Protein AF-0000000086746081 (afdb_homodimer)

InterPro domains:
  IPR010985 Ribbon-helix-helix [SSF47598] (8-84)
  IPR014795 Antitoxin TacA 1-like [PF08681] (11-87)
  IPR014795 Antitoxin TacA 1-like [PTHR35401] (1-88)

Secondary structure (DSSP, 8-state):
--------EEEEEEEEEHHHHHHHHHHHHHTT--HHHHHHHHHHHHHHHHHHHHHHHHHHHHHHHHHHHHHHS--HHHHHHHHHHHHHHHHH-/--------EEEEEEEEEHHHHHHHHHHHHHTT--HHHHHHHHHHHHHHHHHHHHHHHHHHHHHHHHHHHHHHS--HHHHHHHHHHHHHHHHH-

Radius of gyration: 31.32 Å; Cα contacts (8 Å, |Δi|>4): 145; chains: 2; bounding box: 76×75×52 Å

Solvent-accessible surface area (backbone a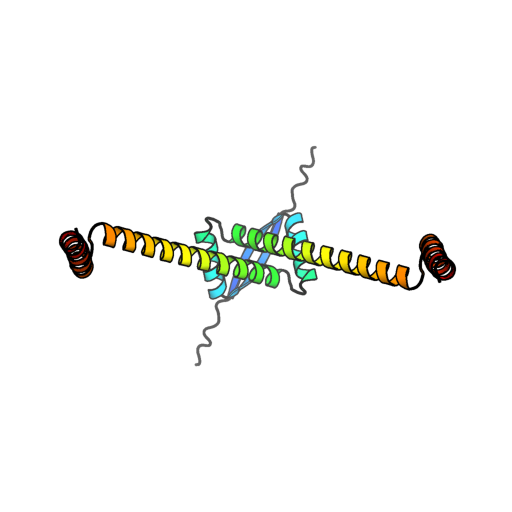toms only — not comparable to full-atom values): 9958 Å² total; per-residue (Å²): 125,83,73,64,76,67,73,53,73,39,76,48,66,28,82,39,43,50,67,56,51,49,50,39,42,52,28,13,54,76,69,72,40,49,57,39,56,36,36,51,50,25,23,48,54,49,20,52,52,49,46,52,51,50,50,50,50,52,51,49,48,51,48,51,51,50,51,51,49,36,70,76,51,57,51,67,69,53,50,52,53,50,52,50,52,54,47,48,51,58,67,69,96,127,83,73,66,76,66,71,52,71,38,74,47,65,27,81,38,42,50,67,58,50,50,50,38,41,53,27,13,55,75,68,73,38,49,56,39,56,38,36,52,50,25,23,48,55,48,20,52,51,48,49,51,50,50,51,49,49,51,52,50,50,51,49,50,51,49,51,50,49,36,71,75,53,57,50,66,69,52,48,52,48,50,50,48,52,54,47,47,50,57,68,71,96

pLDDT: mean 85.4, std 15.3, range [44.16, 98.69]

Foldseek 3Di:
DPPPVPPPDDDDDDDDDPVVLVVLCVVCVVVVHHSVVSVVVVVVVVVVVVVVVVVVVVVVVVVVVVVVVCVVPPDPVVVVVVVVVVVVVVVVD/DPPPVPPPDDDDDDDDDPVVLVVLCVVCVVVVHHSVVSVVVVVVVVVVVVVVVVVVVVVVVVVVVVVVVCVVPPDPVVVVVVVVVVVVVVVVD

Organism: NCBI:txid471575

Sequence (186 aa):
MTTNAERKETRLVARTSAEIQEIIQRAADYSGATLSQFLIESAMDKARNVIERTETLHLSMAGADALFAALENPPKASKKLLKAALGYKDAVNMTTNAERKETRLVARTSAEIQEIIQRAADYSGATLSQFLIESAMDKARNVIERTETLHLSMAGADALFAALENPPKASKKLLKAALGYKDAVN

Structure (mmCIF, N/CA/C/O backbone):
data_AF-0000000086746081-model_v1
#
loop_
_entity.id
_entity.type
_entity.pdbx_description
1 polymer 'DUF1778 domain-containing protein'
#
loop_
_atom_site.group_PDB
_atom_site.id
_atom_site.type_symbol
_atom_site.label_atom_id
_atom_site.label_alt_id
_atom_site.label_comp_id
_atom_site.label_asym_id
_atom_site.label_entity_id
_atom_site.label_seq_id
_atom_site.pdbx_PDB_ins_code
_atom_site.Cartn_x
_atom_site.Cartn_y
_atom_site.Cartn_z
_atom_site.occupancy
_atom_site.B_iso_or_equiv
_atom_site.auth_seq_id
_atom_site.auth_comp_id
_atom_site.auth_asym_id
_atom_site.auth_atom_id
_atom_site.pdbx_PDB_model_num
ATOM 1 N N . MET A 1 1 ? 28.109 -27.844 14.047 1 44.28 1 MET A N 1
ATOM 2 C CA . MET A 1 1 ? 28.281 -26.469 13.562 1 44.28 1 MET A CA 1
ATOM 3 C C . MET A 1 1 ? 26.953 -25.906 13.07 1 44.28 1 MET A C 1
ATOM 5 O O . MET A 1 1 ? 26.422 -26.359 12.047 1 44.28 1 MET A O 1
ATOM 9 N N . THR A 1 2 ? 26.062 -25.672 13.922 1 49 2 THR A N 1
ATOM 10 C CA . THR A 1 2 ? 24.75 -25.156 13.555 1 49 2 THR A CA 1
ATOM 11 C C . THR A 1 2 ? 24.859 -24.094 12.461 1 49 2 THR A C 1
ATOM 13 O O . THR A 1 2 ? 25.531 -23.078 12.641 1 49 2 THR A O 1
ATOM 16 N N . THR A 1 3 ? 25.125 -24.5 11.227 1 48.06 3 THR A N 1
ATOM 17 C CA . THR A 1 3 ? 25.125 -23.594 10.094 1 48.06 3 THR A CA 1
ATOM 18 C C . THR A 1 3 ? 24.016 -22.562 10.234 1 48.06 3 THR A C 1
ATOM 20 O O . THR A 1 3 ? 22.828 -22.906 10.25 1 48.06 3 THR A O 1
ATOM 23 N N . ASN A 1 4 ? 24.109 -21.719 11.094 1 50.41 4 ASN A N 1
ATOM 24 C CA . ASN A 1 4 ? 23.234 -20.547 11.102 1 50.41 4 ASN A CA 1
ATOM 25 C C . ASN A 1 4 ? 22.969 -20.047 9.695 1 50.41 4 ASN A C 1
ATOM 27 O O . ASN A 1 4 ? 23.875 -19.594 9 1 50.41 4 ASN A O 1
ATOM 31 N N . ALA A 1 5 ? 22.234 -20.797 8.922 1 53.53 5 ALA A N 1
ATOM 32 C CA . ALA A 1 5 ? 21.844 -20.359 7.582 1 53.53 5 ALA A CA 1
ATOM 33 C C . ALA A 1 5 ? 21.797 -18.844 7.496 1 53.53 5 ALA A C 1
ATOM 35 O O . ALA A 1 5 ? 20.938 -18.203 8.109 1 53.53 5 ALA A O 1
ATOM 36 N N . GLU A 1 6 ? 22.984 -18.281 7.625 1 57.78 6 GLU A N 1
ATOM 37 C CA . GLU A 1 6 ? 23.188 -16.828 7.555 1 57.78 6 GLU A CA 1
ATOM 38 C C . GLU A 1 6 ? 22.281 -16.203 6.5 1 57.78 6 GLU A C 1
ATOM 40 O O . GLU A 1 6 ? 22.297 -16.609 5.336 1 57.78 6 GLU A O 1
ATOM 45 N N . ARG A 1 7 ? 21.078 -15.773 6.918 1 64.19 7 ARG A N 1
ATOM 46 C CA . ARG A 1 7 ? 20.172 -15.031 6.039 1 64.19 7 ARG A CA 1
ATOM 47 C C . ARG A 1 7 ? 20.953 -14.094 5.117 1 64.19 7 ARG A C 1
ATOM 49 O O . ARG A 1 7 ? 21.703 -13.242 5.586 1 64.19 7 ARG A O 1
ATOM 56 N N . LYS A 1 8 ? 21.172 -14.594 3.873 1 78.19 8 LYS A N 1
ATOM 57 C CA . LYS A 1 8 ? 21.875 -13.773 2.895 1 78.19 8 LYS A CA 1
ATOM 58 C C . LYS A 1 8 ? 21.25 -12.391 2.781 1 78.19 8 LYS A C 1
ATOM 60 O O . LYS A 1 8 ? 20.047 -12.258 2.604 1 78.19 8 LYS A O 1
ATOM 65 N N . GLU A 1 9 ? 22 -11.453 3.363 1 86.25 9 GLU A N 1
ATOM 66 C CA . GLU A 1 9 ? 21.562 -10.062 3.291 1 86.25 9 GLU A CA 1
ATOM 67 C C . GLU A 1 9 ? 21.812 -9.477 1.907 1 86.25 9 GLU A C 1
ATOM 69 O O . GLU A 1 9 ? 22.844 -9.766 1.284 1 86.25 9 GLU A O 1
ATOM 74 N N . THR A 1 10 ? 20.797 -8.836 1.381 1 89.38 10 THR A N 1
ATOM 75 C CA . THR A 1 10 ? 20.922 -8.148 0.101 1 89.38 10 THR A CA 1
ATOM 76 C C . THR A 1 10 ? 20.453 -6.699 0.225 1 89.38 10 THR A C 1
ATOM 78 O O . THR A 1 10 ? 19.828 -6.328 1.212 1 89.38 10 THR A O 1
ATOM 81 N N . ARG A 1 11 ? 20.953 -5.949 -0.785 1 91.44 11 ARG A N 1
ATOM 82 C CA . ARG A 1 11 ? 20.578 -4.539 -0.8 1 91.44 11 ARG A CA 1
ATOM 83 C C . ARG A 1 11 ? 19.641 -4.238 -1.967 1 91.44 11 ARG A C 1
ATOM 85 O O . ARG A 1 11 ? 19.906 -4.648 -3.1 1 91.44 11 ARG A O 1
ATOM 92 N N . LEU A 1 12 ? 18.547 -3.557 -1.646 1 93.44 12 LEU A N 1
ATOM 93 C CA . LEU A 1 12 ? 17.641 -3.043 -2.674 1 93.44 12 LEU A CA 1
ATOM 94 C C . LEU A 1 12 ? 17.969 -1.586 -2.994 1 93.44 12 LEU A C 1
ATOM 96 O O . LEU A 1 12 ? 17.984 -0.739 -2.1 1 93.44 12 LEU A O 1
ATOM 100 N N . VAL A 1 13 ? 18.234 -1.359 -4.293 1 91.75 13 VAL A N 1
ATOM 101 C CA . VAL A 1 13 ? 18.625 -0.013 -4.707 1 91.75 13 VAL A CA 1
ATOM 102 C C . VAL A 1 13 ? 17.641 0.497 -5.762 1 91.75 13 VAL A C 1
ATOM 104 O O . VAL A 1 13 ? 17.312 -0.22 -6.711 1 91.75 13 VAL A O 1
ATOM 107 N N . ALA A 1 14 ? 17.188 1.697 -5.52 1 94.44 14 ALA A N 1
ATOM 108 C CA . ALA A 1 14 ? 16.328 2.35 -6.508 1 94.44 14 ALA A CA 1
ATOM 109 C C . ALA A 1 14 ? 16.75 3.797 -6.73 1 94.44 14 ALA A C 1
ATOM 111 O O . ALA A 1 14 ? 17 4.531 -5.773 1 94.44 14 ALA A O 1
ATOM 112 N N . ARG A 1 15 ? 16.859 4.141 -7.996 1 91.56 15 ARG A N 1
ATOM 113 C CA . ARG A 1 15 ? 17.156 5.523 -8.352 1 91.56 15 ARG A CA 1
ATOM 114 C C . ARG A 1 15 ? 15.875 6.355 -8.438 1 91.56 15 ARG A C 1
ATOM 116 O O . ARG A 1 15 ? 14.875 5.906 -9 1 91.56 15 ARG A O 1
ATOM 123 N N . THR A 1 16 ? 15.992 7.531 -7.754 1 94.19 16 THR A N 1
ATOM 124 C CA . THR A 1 16 ? 14.82 8.398 -7.773 1 94.19 16 THR A CA 1
ATOM 125 C C . THR A 1 16 ? 15.234 9.867 -7.66 1 94.19 16 THR A C 1
ATOM 127 O O . THR A 1 16 ? 16.422 10.172 -7.488 1 94.19 16 THR A O 1
ATOM 130 N N . SER A 1 17 ? 14.281 10.695 -7.934 1 93.56 17 SER A N 1
ATOM 131 C CA . SER A 1 17 ? 14.539 12.117 -7.762 1 93.56 17 SER A CA 1
ATOM 132 C C . SER A 1 17 ? 14.609 12.492 -6.289 1 93.56 17 SER A C 1
ATOM 134 O O . SER A 1 17 ? 14.055 11.789 -5.438 1 93.56 17 SER A O 1
ATOM 136 N N . ALA A 1 18 ? 15.266 13.594 -6 1 93.75 18 ALA A N 1
ATOM 137 C CA . ALA A 1 18 ? 15.359 14.109 -4.637 1 93.75 18 ALA A CA 1
ATOM 138 C C . ALA A 1 18 ? 13.977 14.438 -4.082 1 93.75 18 ALA A C 1
ATOM 140 O O . ALA A 1 18 ? 13.727 14.281 -2.885 1 93.75 18 ALA A O 1
ATOM 141 N N . GLU A 1 19 ? 13.133 14.875 -4.961 1 94.5 19 GLU A N 1
ATOM 142 C CA . GLU A 1 19 ? 11.773 15.227 -4.562 1 94.5 19 GLU A CA 1
ATOM 143 C C . GLU A 1 19 ? 11.008 14 -4.07 1 94.5 19 GLU A C 1
ATOM 145 O O . GLU A 1 19 ? 10.383 14.039 -3.006 1 94.5 19 GLU A O 1
ATOM 150 N N . ILE A 1 20 ? 11.094 12.992 -4.758 1 95.81 20 ILE A N 1
ATOM 151 C CA . ILE A 1 20 ? 10.406 11.758 -4.395 1 95.81 20 ILE A CA 1
ATOM 152 C C . ILE A 1 20 ? 11 11.195 -3.107 1 95.81 20 ILE A C 1
ATOM 154 O O . ILE A 1 20 ? 10.266 10.766 -2.213 1 95.81 20 ILE A O 1
ATOM 158 N N . GLN A 1 21 ? 12.266 11.219 -3.031 1 96.12 21 GLN A N 1
ATOM 159 C CA . GLN A 1 21 ? 12.914 10.766 -1.809 1 96.12 21 GLN A CA 1
ATOM 160 C C . GLN A 1 21 ? 12.406 11.531 -0.593 1 96.12 21 GLN A C 1
ATOM 162 O O . GLN A 1 21 ? 12.188 10.953 0.469 1 96.12 21 GLN A O 1
ATOM 167 N N . GLU A 1 22 ? 12.266 12.828 -0.733 1 96.25 22 GLU A N 1
ATOM 168 C CA . GLU A 1 22 ? 11.797 13.68 0.362 1 96.25 22 GLU A CA 1
ATOM 169 C C . GLU A 1 22 ? 10.383 13.305 0.781 1 96.25 22 GLU A C 1
ATOM 171 O O . GLU A 1 22 ? 10.07 13.258 1.974 1 96.25 22 GLU A O 1
ATOM 176 N N . ILE A 1 23 ? 9.586 13.039 -0.171 1 97.5 23 ILE A N 1
ATOM 177 C CA . ILE A 1 23 ? 8.211 12.648 0.111 1 97.5 23 ILE A CA 1
ATOM 178 C C . ILE A 1 23 ? 8.188 11.336 0.893 1 97.5 23 ILE A C 1
ATOM 180 O O . ILE A 1 23 ? 7.512 11.227 1.915 1 97.5 23 ILE A O 1
ATOM 184 N N . ILE A 1 24 ? 8.938 10.406 0.459 1 98 24 ILE A N 1
ATOM 185 C CA . ILE A 1 24 ? 8.984 9.094 1.093 1 98 24 ILE A CA 1
ATOM 186 C C . ILE A 1 24 ? 9.594 9.219 2.486 1 98 24 ILE A C 1
ATOM 188 O O . ILE A 1 24 ? 9.133 8.578 3.434 1 98 24 ILE A O 1
ATOM 192 N N . GLN A 1 25 ? 10.609 10.062 2.65 1 97.75 25 GLN A N 1
ATOM 193 C CA . GLN A 1 25 ? 11.234 10.297 3.949 1 97.75 25 GLN A CA 1
ATOM 194 C C . GLN A 1 25 ? 10.242 10.891 4.941 1 97.75 25 GLN A C 1
ATOM 196 O O . GLN A 1 25 ? 10.188 10.484 6.102 1 97.75 25 GLN A O 1
ATOM 201 N N . ARG A 1 26 ? 9.516 11.859 4.449 1 97.38 26 ARG A N 1
ATOM 202 C CA . ARG A 1 26 ? 8.508 12.484 5.301 1 97.38 26 ARG A CA 1
ATOM 203 C C . ARG A 1 26 ? 7.484 11.461 5.777 1 97.38 26 ARG A C 1
ATOM 205 O O . ARG A 1 26 ? 7.121 11.438 6.957 1 97.38 26 ARG A O 1
ATOM 212 N N . ALA A 1 27 ? 7.027 10.617 4.895 1 98.56 27 ALA A N 1
ATOM 213 C CA . ALA A 1 27 ? 6.066 9.57 5.246 1 98.56 27 ALA A CA 1
ATOM 214 C C . ALA A 1 27 ? 6.68 8.562 6.219 1 98.56 27 ALA A C 1
ATOM 216 O O . ALA A 1 27 ? 6.016 8.117 7.152 1 98.56 27 ALA A O 1
ATOM 217 N N . ALA A 1 28 ? 7.953 8.234 6.008 1 98.25 28 ALA A N 1
ATOM 218 C CA . ALA A 1 28 ? 8.656 7.355 6.938 1 98.25 28 ALA A CA 1
ATOM 219 C C . ALA A 1 28 ? 8.688 7.957 8.344 1 98.25 28 ALA A C 1
ATOM 221 O O . ALA A 1 28 ? 8.383 7.273 9.32 1 98.25 28 ALA A O 1
ATOM 222 N N . ASP A 1 29 ? 8.977 9.258 8.422 1 97.62 29 ASP A N 1
ATOM 223 C CA . ASP A 1 29 ? 9.039 9.969 9.688 1 97.62 29 ASP A CA 1
ATOM 224 C C . ASP A 1 29 ? 7.68 9.969 10.383 1 97.62 29 ASP A C 1
ATOM 226 O O . ASP A 1 29 ? 7.594 9.703 11.586 1 97.62 29 ASP A O 1
ATOM 230 N N . TYR A 1 30 ? 6.645 10.164 9.594 1 96.44 30 TYR A N 1
ATOM 231 C CA . TYR A 1 30 ? 5.297 10.156 10.148 1 96.44 30 TYR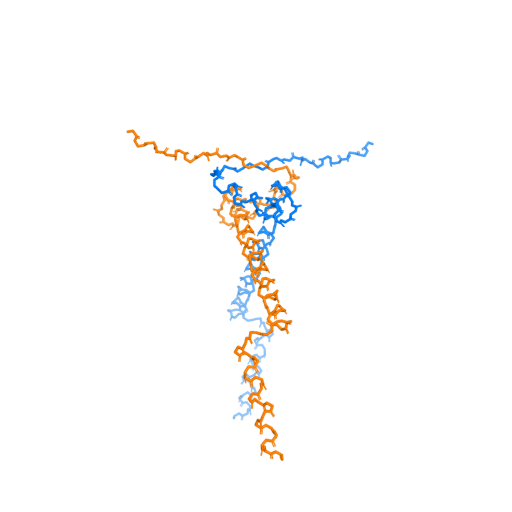 A CA 1
ATOM 232 C C . TYR A 1 30 ? 4.949 8.781 10.703 1 96.44 30 TYR A C 1
ATOM 234 O O . TYR A 1 30 ? 4.191 8.672 11.672 1 96.44 30 TYR A O 1
ATOM 242 N N . SER A 1 31 ? 5.562 7.75 10.188 1 96.88 31 SER A N 1
ATOM 243 C CA . SER A 1 31 ? 5.258 6.375 10.562 1 96.88 31 SER A CA 1
ATOM 244 C C . SER A 1 31 ? 6.207 5.879 11.648 1 96.88 31 SER A C 1
ATOM 246 O O . SER A 1 31 ? 6.102 4.734 12.102 1 96.88 31 SER A O 1
ATOM 248 N N . GLY A 1 32 ? 7.219 6.668 11.953 1 97.12 32 GLY A N 1
ATOM 249 C CA . GLY A 1 32 ? 8.211 6.262 12.938 1 97.12 32 GLY A CA 1
ATOM 250 C C . GLY A 1 32 ? 9.172 5.211 12.422 1 97.12 32 GLY A C 1
ATOM 251 O O . GLY A 1 32 ? 9.633 4.355 13.18 1 97.12 32 GLY A O 1
ATOM 252 N N . ALA A 1 33 ? 9.422 5.254 11.266 1 97.44 33 ALA A N 1
ATOM 253 C CA . ALA A 1 33 ? 10.305 4.266 10.648 1 97.44 33 ALA A CA 1
ATOM 254 C C . ALA A 1 33 ? 11.477 4.941 9.945 1 97.44 33 ALA A C 1
ATOM 256 O O . ALA A 1 33 ? 11.414 6.125 9.609 1 97.44 33 ALA A O 1
ATOM 257 N N . THR A 1 34 ? 12.477 4.176 9.719 1 96.5 34 THR A N 1
ATOM 258 C CA . THR A 1 34 ? 13.547 4.637 8.852 1 96.5 34 THR A CA 1
ATOM 259 C C . THR A 1 34 ? 13.125 4.551 7.383 1 96.5 34 THR A C 1
ATOM 261 O O . THR A 1 34 ? 12.172 3.846 7.047 1 96.5 34 THR A O 1
ATOM 264 N N . LEU A 1 35 ? 13.797 5.215 6.625 1 95.5 35 LEU A N 1
ATOM 265 C CA . LEU A 1 35 ? 13.555 5.156 5.188 1 95.5 35 LEU A CA 1
ATOM 266 C C . LEU A 1 35 ? 13.648 3.719 4.68 1 95.5 35 LEU A C 1
ATOM 268 O O . LEU A 1 35 ? 12.789 3.268 3.924 1 95.5 35 LEU A O 1
ATOM 272 N N . SER A 1 36 ? 14.609 3.002 5.055 1 95.12 36 SER A N 1
ATOM 273 C CA . SER A 1 36 ? 14.836 1.619 4.645 1 95.12 36 SER A CA 1
ATOM 274 C C . SER A 1 36 ? 13.68 0.723 5.074 1 95.12 36 SER A C 1
ATOM 276 O O . SER A 1 36 ? 13.18 -0.077 4.277 1 95.12 36 SER A O 1
ATOM 278 N N . GLN A 1 37 ? 13.289 0.867 6.285 1 96.12 37 GLN A N 1
ATOM 279 C CA . GLN A 1 37 ? 12.172 0.084 6.812 1 96.12 37 GLN A CA 1
ATOM 280 C C . GLN A 1 37 ? 10.883 0.4 6.066 1 96.12 37 GLN A C 1
ATOM 282 O O . GLN A 1 37 ? 10.102 -0.503 5.75 1 96.12 37 GLN A O 1
ATOM 287 N N . PHE A 1 38 ? 10.625 1.702 5.781 1 98 38 PHE A N 1
ATOM 288 C CA . PHE A 1 38 ? 9.43 2.152 5.078 1 98 38 PHE A CA 1
ATOM 289 C C . PHE A 1 38 ? 9.383 1.582 3.668 1 98 38 PHE A C 1
ATOM 291 O O . PHE A 1 38 ? 8.336 1.117 3.215 1 98 38 PHE A O 1
ATOM 298 N N . LEU A 1 39 ? 10.5 1.567 3.018 1 97.69 39 LEU A N 1
ATOM 299 C CA . LEU A 1 39 ? 10.602 1.024 1.667 1 97.69 39 LEU A CA 1
ATOM 300 C C . LEU A 1 39 ? 10.273 -0.465 1.653 1 97.69 39 LEU A C 1
ATOM 302 O O . LEU A 1 39 ? 9.461 -0.917 0.844 1 97.69 39 LEU A O 1
ATOM 306 N N . ILE A 1 40 ? 10.859 -1.179 2.541 1 97.31 40 ILE A N 1
ATOM 307 C CA . ILE A 1 40 ? 10.68 -2.625 2.586 1 97.31 40 ILE A CA 1
ATOM 308 C C . ILE A 1 40 ? 9.234 -2.955 2.945 1 97.31 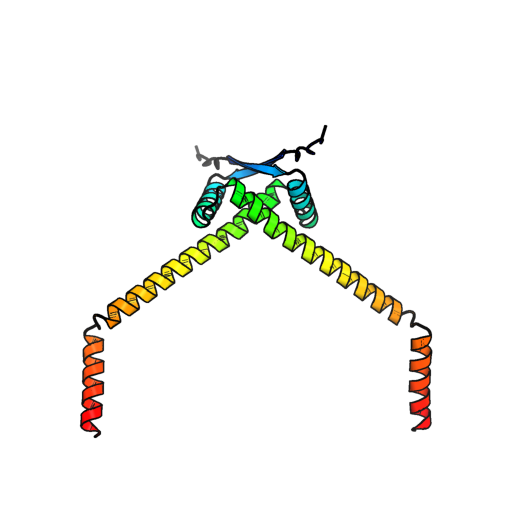40 ILE A C 1
ATOM 310 O O . ILE A 1 40 ? 8.602 -3.797 2.299 1 97.31 40 ILE A O 1
ATOM 314 N N . GLU A 1 41 ? 8.758 -2.271 3.906 1 97.69 41 GLU A N 1
ATOM 315 C CA . GLU A 1 41 ? 7.395 -2.525 4.355 1 97.69 41 GLU A CA 1
ATOM 316 C C . GLU A 1 41 ? 6.383 -2.184 3.264 1 97.69 41 GLU A C 1
ATOM 318 O O . GLU A 1 41 ? 5.434 -2.934 3.033 1 97.69 41 GLU A O 1
ATOM 323 N N . SER A 1 42 ? 6.559 -0.99 2.619 1 98.5 42 SER A N 1
ATOM 324 C CA . SER A 1 42 ? 5.672 -0.59 1.53 1 98.5 42 SER A CA 1
ATOM 325 C C . SER A 1 42 ? 5.691 -1.614 0.4 1 98.5 42 SER A C 1
ATOM 327 O O . SER A 1 42 ? 4.637 -2.004 -0.11 1 98.5 42 SER A O 1
ATOM 329 N N . ALA A 1 43 ? 6.867 -2.059 0.063 1 98.44 43 ALA A N 1
ATOM 330 C CA . ALA A 1 43 ? 7.031 -3.02 -1.025 1 98.44 43 ALA A CA 1
ATOM 331 C C . ALA A 1 43 ? 6.41 -4.367 -0.665 1 98.44 43 ALA A C 1
ATOM 333 O O . ALA A 1 43 ? 5.75 -4.996 -1.495 1 98.44 43 ALA A O 1
ATOM 334 N N . MET A 1 44 ? 6.648 -4.816 0.558 1 98.38 44 MET A N 1
ATOM 335 C CA . MET A 1 44 ? 6.102 -6.094 1.005 1 98.38 44 MET A CA 1
ATOM 336 C C . MET A 1 44 ? 4.578 -6.055 1.038 1 98.38 44 MET A C 1
ATOM 338 O O . MET A 1 44 ? 3.918 -7.02 0.653 1 98.38 44 MET A O 1
ATOM 342 N N . ASP A 1 45 ? 4.023 -4.934 1.494 1 98.25 45 ASP A N 1
ATOM 343 C CA . ASP A 1 45 ? 2.574 -4.762 1.502 1 98.25 45 ASP A CA 1
ATOM 344 C C . ASP A 1 45 ? 2.002 -4.863 0.09 1 98.25 45 ASP A C 1
ATOM 346 O O . ASP A 1 45 ? 1.032 -5.59 -0.141 1 98.25 45 ASP A O 1
ATOM 350 N N . LYS A 1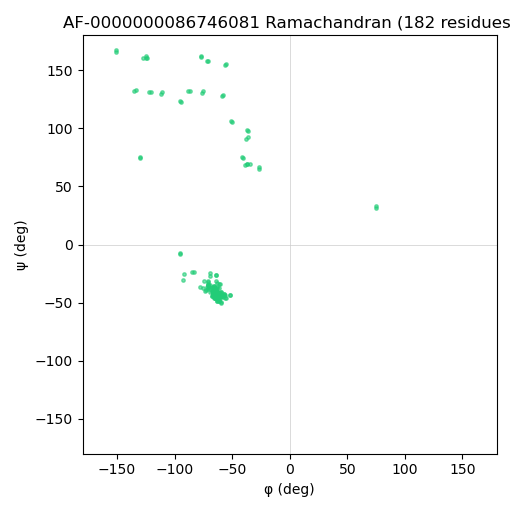 46 ? 2.57 -4.156 -0.823 1 98.31 46 LYS A N 1
ATOM 351 C CA . LYS A 1 46 ? 2.117 -4.191 -2.211 1 98.31 46 LYS A CA 1
ATOM 352 C C . LYS A 1 46 ? 2.346 -5.57 -2.828 1 98.31 46 LYS A C 1
ATOM 354 O O . LYS A 1 46 ? 1.503 -6.066 -3.58 1 98.31 46 LYS A O 1
ATOM 359 N N . ALA A 1 47 ? 3.449 -6.188 -2.48 1 98.69 47 ALA A N 1
ATOM 360 C CA . ALA A 1 47 ? 3.768 -7.512 -3.004 1 98.69 47 ALA A CA 1
ATOM 361 C C . ALA A 1 47 ? 2.713 -8.531 -2.59 1 98.69 47 ALA A C 1
ATOM 363 O O . ALA A 1 47 ? 2.252 -9.328 -3.414 1 98.69 47 ALA A O 1
ATOM 364 N N . ARG A 1 48 ? 2.379 -8.555 -1.357 1 97.75 48 ARG A N 1
ATOM 365 C CA . ARG A 1 48 ? 1.363 -9.477 -0.857 1 97.75 48 ARG A CA 1
ATOM 366 C C . ARG A 1 48 ? 0.042 -9.289 -1.596 1 97.75 48 ARG A C 1
ATOM 368 O O . ARG A 1 48 ? -0.598 -10.266 -1.992 1 97.75 48 ARG A O 1
ATOM 375 N N . ASN A 1 49 ? -0.317 -8.07 -1.799 1 97.5 49 ASN A N 1
ATOM 376 C CA . ASN A 1 49 ? -1.552 -7.766 -2.516 1 97.5 49 ASN A CA 1
ATOM 377 C C . ASN A 1 49 ? -1.496 -8.258 -3.961 1 97.5 49 ASN A C 1
ATOM 379 O O . ASN A 1 49 ? -2.453 -8.852 -4.457 1 97.5 49 ASN A O 1
ATOM 383 N N . VAL A 1 50 ? -0.433 -8.016 -4.617 1 97.81 50 VAL A N 1
ATOM 384 C CA . VAL A 1 50 ? -0.252 -8.398 -6.012 1 97.81 50 VAL A CA 1
ATOM 385 C C . VAL A 1 50 ? -0.282 -9.922 -6.137 1 97.81 50 VAL A C 1
ATOM 387 O O . VAL A 1 50 ? -0.959 -10.469 -7.012 1 97.81 50 VAL A O 1
ATOM 390 N N . ILE A 1 51 ? 0.387 -10.609 -5.289 1 97.12 51 ILE A N 1
ATOM 391 C CA . ILE A 1 51 ? 0.487 -12.062 -5.34 1 97.12 51 ILE A CA 1
ATOM 392 C C . ILE A 1 51 ? -0.874 -12.688 -5.035 1 97.12 51 ILE A C 1
ATOM 394 O O . ILE A 1 51 ? -1.315 -13.602 -5.734 1 97.12 51 ILE A O 1
ATOM 398 N N . GLU A 1 52 ? -1.508 -12.156 -4.031 1 95.69 52 GLU A N 1
ATOM 399 C CA . GLU A 1 52 ? -2.83 -12.648 -3.662 1 95.69 52 GLU A CA 1
ATOM 400 C C . GLU A 1 52 ? -3.832 -12.461 -4.797 1 95.69 52 GLU A C 1
ATOM 402 O O . GLU A 1 52 ? -4.605 -13.367 -5.113 1 95.69 52 GLU A O 1
ATOM 407 N N . ARG A 1 53 ? -3.824 -11.328 -5.418 1 96.12 53 ARG A N 1
ATOM 408 C CA . ARG A 1 53 ? -4.734 -11.023 -6.52 1 96.12 53 ARG A CA 1
ATOM 409 C C . ARG A 1 53 ? -4.449 -11.906 -7.727 1 96.12 53 ARG A C 1
ATOM 411 O O . ARG A 1 53 ? -5.375 -12.398 -8.375 1 96.12 53 ARG A O 1
ATOM 418 N N . THR A 1 54 ? -3.207 -12.055 -7.977 1 94.56 54 THR A N 1
ATOM 419 C CA . THR A 1 54 ? -2.822 -12.883 -9.109 1 94.56 54 THR A CA 1
ATOM 420 C C . THR A 1 54 ? -3.254 -14.328 -8.898 1 94.56 54 THR A C 1
ATOM 422 O O . THR A 1 54 ? -3.754 -14.977 -9.82 1 94.56 54 THR A O 1
ATOM 425 N N . GLU A 1 55 ? -3.041 -14.805 -7.688 1 92.31 55 GLU A N 1
ATOM 426 C CA . GLU A 1 55 ? -3.459 -16.172 -7.363 1 92.31 55 GLU A CA 1
ATOM 427 C C . GLU A 1 55 ? -4.977 -16.312 -7.445 1 92.31 55 GLU A C 1
ATOM 429 O O . GLU A 1 55 ? -5.484 -17.312 -7.945 1 92.31 55 GLU A O 1
ATOM 434 N N . THR A 1 56 ? -5.727 -15.398 -6.98 1 95.12 56 THR A N 1
ATOM 435 C CA . THR A 1 56 ? -7.184 -15.398 -7.039 1 95.12 56 THR A CA 1
ATOM 436 C C . THR A 1 56 ? -7.668 -15.422 -8.484 1 95.12 56 THR A C 1
ATOM 438 O O . THR A 1 56 ? -8.586 -16.172 -8.828 1 95.12 56 THR A O 1
ATOM 441 N N . LEU A 1 57 ? -7.004 -14.641 -9.242 1 95.5 57 LEU A N 1
ATOM 442 C CA . LEU A 1 57 ? -7.359 -14.586 -10.656 1 95.5 57 LEU A CA 1
ATOM 443 C C . LEU A 1 57 ? -7.109 -15.938 -11.328 1 95.5 57 LEU A C 1
ATOM 445 O O . LEU A 1 57 ? -7.945 -16.406 -12.102 1 95.5 57 LEU A O 1
ATOM 449 N N . HIS A 1 58 ? -5.957 -16.484 -11.047 1 93.81 58 HIS A N 1
ATOM 450 C CA . HIS A 1 58 ? -5.637 -17.781 -11.617 1 93.81 58 HIS A CA 1
ATOM 451 C C . HIS A 1 58 ? -6.656 -18.844 -11.188 1 93.81 58 HIS A C 1
ATOM 453 O O . HIS A 1 58 ? -7.086 -19.656 -12.008 1 93.81 58 HIS A O 1
ATOM 459 N N . LEU A 1 59 ? -7.035 -18.781 -9.922 1 93.56 59 LEU A N 1
ATOM 460 C CA . LEU A 1 59 ? -8 -19.734 -9.398 1 93.56 59 LEU A CA 1
ATOM 461 C C . LEU A 1 59 ? -9.375 -19.531 -10.031 1 93.56 59 LEU A C 1
ATOM 463 O O . LEU A 1 59 ? -10.07 -20.484 -10.359 1 93.56 59 LEU A O 1
ATOM 467 N N . SER A 1 60 ? -9.711 -18.297 -10.195 1 92.81 60 SER A N 1
ATOM 468 C CA . SER A 1 60 ? -10.992 -17.984 -10.82 1 92.81 60 SER A CA 1
ATOM 469 C C . SER A 1 60 ? -11.023 -18.438 -12.273 1 92.81 60 SER A C 1
ATOM 471 O O . SER A 1 60 ? -12.023 -19 -12.727 1 92.81 60 SER A O 1
ATOM 473 N N . MET A 1 61 ? -9.945 -18.25 -12.93 1 95.44 61 MET A N 1
ATOM 474 C CA . MET A 1 61 ? -9.852 -18.656 -14.328 1 95.44 61 MET A CA 1
ATOM 475 C C . MET A 1 61 ? -9.898 -20.172 -14.453 1 95.44 61 MET A C 1
ATOM 477 O O . MET A 1 61 ? -10.539 -20.719 -15.352 1 95.44 61 MET A O 1
ATOM 481 N N . ALA A 1 62 ? -9.227 -20.766 -13.523 1 92.19 62 ALA A N 1
ATOM 482 C CA . ALA A 1 62 ? -9.258 -22.219 -13.5 1 92.19 62 ALA A CA 1
ATOM 483 C C . ALA A 1 62 ? -10.672 -22.734 -13.242 1 92.19 62 ALA A C 1
ATOM 485 O O . ALA A 1 62 ? -11.094 -23.734 -13.844 1 92.19 62 ALA A O 1
ATOM 486 N N . GLY A 1 63 ? -11.344 -22.062 -12.336 1 91.06 63 GLY A N 1
ATOM 487 C CA . GLY A 1 63 ? -12.734 -22.406 -12.102 1 91.06 63 GLY A CA 1
ATOM 488 C C . GLY A 1 63 ? -13.617 -22.203 -13.312 1 91.06 63 GLY A C 1
ATOM 489 O O . GLY A 1 63 ? -14.438 -23.062 -13.641 1 91.06 63 GLY A O 1
ATOM 490 N N . ALA A 1 64 ? -13.469 -21.109 -13.992 1 91.75 64 ALA A N 1
ATOM 491 C CA . ALA A 1 64 ? -14.227 -20.812 -15.211 1 91.75 64 ALA A CA 1
ATOM 492 C C . ALA A 1 64 ? -13.953 -21.875 -16.281 1 91.75 64 ALA A C 1
ATOM 494 O O . ALA A 1 64 ? -14.883 -22.344 -16.938 1 91.75 64 ALA A O 1
ATOM 495 N N . ASP A 1 65 ? -12.711 -22.172 -16.391 1 93.56 65 ASP A N 1
ATOM 496 C CA . ASP A 1 65 ? -12.32 -23.188 -17.359 1 93.56 65 ASP A CA 1
ATOM 497 C C . ASP A 1 65 ? -12.977 -24.531 -17.031 1 93.56 65 ASP A C 1
ATOM 499 O O . ASP A 1 65 ? -13.438 -25.234 -17.938 1 93.56 65 ASP A O 1
ATOM 503 N N . ALA A 1 66 ? -12.984 -24.844 -15.781 1 91.38 66 ALA A N 1
ATOM 504 C CA . ALA A 1 66 ? -13.602 -26.078 -15.344 1 91.38 66 ALA A CA 1
ATOM 505 C C . ALA A 1 66 ? -15.102 -26.078 -15.625 1 91.38 66 ALA A C 1
ATOM 507 O O . ALA A 1 66 ? -15.672 -27.078 -16.047 1 91.38 66 ALA A O 1
ATOM 508 N N . LEU A 1 67 ? -15.758 -24.969 -15.359 1 90 67 LEU A N 1
ATOM 509 C CA . LEU A 1 67 ? -17.188 -24.828 -15.641 1 90 67 LEU A CA 1
ATOM 510 C C . LEU A 1 67 ? -17.453 -24.969 -17.125 1 90 67 LEU A C 1
ATOM 512 O O . LEU A 1 67 ? -18.375 -25.688 -17.531 1 90 67 LEU A O 1
ATOM 516 N N . PHE A 1 68 ? -16.688 -24.375 -17.922 1 92.69 68 PHE A N 1
ATOM 517 C CA . PHE A 1 68 ? -16.844 -24.453 -19.359 1 92.69 68 PHE A CA 1
ATOM 518 C C . PHE A 1 68 ? -16.641 -25.875 -19.859 1 92.69 68 PHE A C 1
ATOM 520 O O . PHE A 1 68 ? -17.391 -26.344 -20.703 1 92.69 68 PHE A O 1
ATOM 527 N N . ALA A 1 69 ? -15.641 -26.516 -19.328 1 90.38 69 ALA A N 1
ATOM 528 C CA . ALA A 1 69 ? -15.383 -27.906 -19.688 1 90.38 69 ALA A CA 1
ATOM 529 C C . ALA A 1 69 ? -16.547 -28.797 -19.297 1 90.38 69 ALA A C 1
ATOM 531 O O . ALA A 1 69 ? -16.938 -29.688 -20.062 1 90.38 69 ALA A O 1
ATOM 532 N N . ALA A 1 70 ? -17.094 -28.578 -18.125 1 88.25 70 ALA A N 1
ATOM 533 C CA . ALA A 1 70 ? -18.219 -29.359 -17.641 1 88.25 70 ALA A CA 1
ATOM 534 C C . ALA A 1 70 ? -19.469 -29.109 -18.5 1 88.25 70 ALA A C 1
ATOM 536 O O . ALA A 1 70 ? -20.266 -30.031 -18.719 1 88.25 70 ALA A O 1
ATOM 537 N N . LEU A 1 71 ? -19.656 -27.891 -18.953 1 88.12 71 LEU A N 1
ATOM 538 C CA . LEU A 1 71 ? -20.797 -27.547 -19.781 1 88.12 71 LEU A CA 1
ATOM 539 C C . LEU A 1 71 ? -20.656 -28.156 -21.172 1 88.12 71 LEU A C 1
ATOM 541 O O . LEU A 1 71 ? -21.656 -28.547 -21.797 1 88.12 71 LEU A O 1
ATOM 545 N N . GLU A 1 72 ? -19.453 -28.219 -21.625 1 89.19 72 GLU A N 1
ATOM 546 C CA . GLU A 1 72 ? -19.188 -28.797 -22.938 1 89.19 72 GLU A CA 1
ATOM 547 C C . GLU A 1 72 ? -19.281 -30.328 -22.906 1 89.19 72 GLU A C 1
ATOM 549 O O . GLU A 1 72 ? -19.672 -30.953 -23.891 1 89.19 72 GLU A O 1
ATOM 554 N N . ASN A 1 73 ? -18.797 -30.828 -21.766 1 87.12 73 ASN A N 1
ATOM 555 C CA . ASN A 1 73 ? -18.844 -32.281 -21.562 1 87.12 73 ASN A CA 1
ATOM 556 C C . ASN A 1 73 ? -19.438 -32.625 -20.219 1 87.12 73 ASN A C 1
ATOM 558 O O . ASN A 1 73 ? -18.719 -33 -19.297 1 87.12 73 ASN A O 1
ATOM 562 N N . PRO A 1 74 ? -20.719 -32.5 -20.125 1 78.69 74 PRO A N 1
ATOM 563 C CA . PRO A 1 74 ? -21.359 -32.75 -18.828 1 78.69 74 PRO A CA 1
ATOM 564 C C . PRO A 1 74 ? -21.109 -34.156 -18.312 1 78.69 74 PRO A C 1
ATOM 566 O O . PRO A 1 74 ? -21.062 -35.125 -19.094 1 78.69 74 PRO A O 1
ATOM 569 N N . PRO A 1 75 ? -20.641 -34.094 -17.062 1 78.19 75 PRO A N 1
ATOM 570 C CA . PRO A 1 75 ? -20.422 -35.438 -16.5 1 78.19 75 PRO A CA 1
ATOM 571 C C . PRO A 1 75 ? -21.672 -36.312 -16.562 1 78.19 75 PRO A C 1
ATOM 573 O O . PRO A 1 75 ? -22.797 -35.781 -16.656 1 78.19 75 PRO A O 1
ATOM 576 N N . LYS A 1 76 ? -21.516 -37.594 -16.578 1 74.56 76 LYS A N 1
ATOM 577 C CA . LYS A 1 76 ? -22.547 -38.625 -16.734 1 74.56 76 LYS A CA 1
ATOM 578 C C . LYS A 1 76 ? -23.688 -38.406 -15.742 1 74.56 76 LYS A C 1
ATOM 580 O O . LYS A 1 76 ? -24.859 -38.562 -16.078 1 74.56 76 LYS A O 1
ATOM 585 N N . ALA A 1 77 ? -23.203 -38.094 -14.539 1 67.75 77 ALA A N 1
ATOM 586 C CA . ALA A 1 77 ? -24.25 -37.906 -13.531 1 67.75 77 ALA A CA 1
ATOM 587 C C . ALA A 1 77 ? -25.141 -36.719 -13.875 1 67.75 77 ALA A C 1
ATOM 589 O O . ALA A 1 77 ? -26.359 -36.75 -13.641 1 67.75 77 ALA A O 1
ATOM 590 N N . SER A 1 78 ? -24.531 -35.781 -14.5 1 66.44 78 SER A N 1
ATOM 591 C CA . SER A 1 78 ? -25.297 -34.625 -14.93 1 66.44 78 SER A CA 1
ATOM 592 C C . SER A 1 78 ? -26.234 -35 -16.078 1 66.44 78 SER A C 1
ATOM 594 O O . SER A 1 78 ? -27.375 -34.531 -16.125 1 66.44 78 SER A O 1
ATOM 596 N N . LYS A 1 79 ? -25.812 -35.844 -16.875 1 62.91 79 LYS A N 1
ATOM 597 C CA . LYS A 1 79 ? -26.641 -36.344 -17.969 1 62.91 79 LYS A CA 1
ATOM 598 C C . LYS A 1 79 ? -27.859 -37.094 -17.438 1 62.91 79 LYS A C 1
ATOM 600 O O . LYS A 1 79 ? -28.953 -36.969 -17.984 1 62.91 79 LYS A O 1
ATOM 605 N N . LYS A 1 80 ? -27.594 -37.875 -16.422 1 64.69 80 LYS A N 1
ATOM 606 C CA . LYS A 1 80 ? -28.688 -38.625 -15.828 1 64.69 80 LYS A CA 1
ATOM 607 C C . LYS A 1 80 ? -29.719 -37.688 -15.172 1 64.69 80 LYS A C 1
ATOM 609 O O . LYS A 1 80 ? -30.922 -37.906 -15.289 1 64.69 80 LYS A O 1
ATOM 614 N N . LEU A 1 81 ? -29.219 -36.625 -14.602 1 65.69 81 LEU A N 1
ATOM 615 C CA . LEU A 1 81 ? -30.094 -35.688 -13.93 1 65.69 81 LEU A CA 1
ATOM 616 C C . LEU A 1 81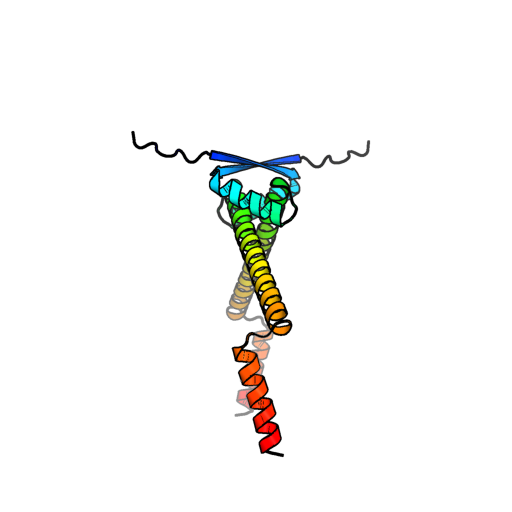 ? -30.891 -34.875 -14.953 1 65.69 81 LEU A C 1
ATOM 618 O O . LEU A 1 81 ? -32.062 -34.594 -14.75 1 65.69 81 LEU A O 1
ATOM 622 N N . LEU A 1 82 ? -30.188 -34.562 -15.938 1 63.19 82 LEU A N 1
ATOM 623 C CA . LEU A 1 82 ? -30.859 -33.875 -17.031 1 63.19 82 LEU A CA 1
ATOM 624 C C . LEU A 1 82 ? -31.875 -34.781 -17.719 1 63.19 82 LEU A C 1
ATOM 626 O O . LEU A 1 82 ? -32.969 -34.344 -18.047 1 63.19 82 LEU A O 1
ATOM 630 N N . LYS A 1 83 ? -31.578 -36 -17.969 1 65.88 83 LYS A N 1
ATOM 631 C CA . LYS A 1 83 ? -32.469 -37 -18.547 1 65.88 83 LYS A CA 1
ATOM 632 C C . LYS A 1 83 ? -33.688 -37.25 -17.641 1 65.88 83 LYS A C 1
ATOM 634 O O . LYS A 1 83 ? -34.812 -37.375 -18.109 1 65.88 83 LYS A O 1
ATOM 639 N N . ALA A 1 84 ? -33.438 -37.219 -16.391 1 67.75 84 ALA A N 1
ATOM 640 C CA . ALA A 1 84 ? -34.5 -37.406 -15.422 1 67.75 84 ALA A CA 1
ATOM 641 C C . ALA A 1 84 ? -35.438 -36.219 -15.367 1 67.75 84 ALA A C 1
ATOM 643 O O . ALA A 1 84 ? -36.656 -36.344 -15.289 1 67.75 84 ALA A O 1
ATOM 644 N N . ALA A 1 85 ? -34.812 -35.094 -15.492 1 67.75 85 ALA A N 1
ATOM 645 C CA . ALA A 1 85 ? -35.594 -33.844 -15.477 1 67.75 85 ALA A CA 1
ATOM 646 C C . ALA A 1 85 ? -36.438 -33.688 -16.75 1 67.75 85 ALA A C 1
ATOM 648 O O . ALA A 1 85 ? -37.594 -33.281 -16.688 1 67.75 85 ALA A O 1
ATOM 649 N N . LEU A 1 86 ? -35.844 -34.125 -17.828 1 65.62 86 LEU A N 1
ATOM 650 C CA . LEU A 1 86 ? -36.562 -34.125 -19.109 1 65.62 86 LEU A CA 1
ATOM 651 C C . LEU A 1 86 ? -37.656 -35.188 -19.141 1 65.62 86 LEU A C 1
ATOM 653 O O . LEU A 1 86 ? -38.719 -35 -19.688 1 65.62 86 LEU A O 1
ATOM 657 N N . GLY A 1 87 ? -37.344 -36.281 -18.469 1 64.75 87 GLY A N 1
ATOM 658 C CA . GLY A 1 87 ? -38.344 -37.344 -18.328 1 64.75 87 GLY A CA 1
ATOM 659 C C . GLY A 1 87 ? -39.5 -36.938 -17.422 1 64.75 87 GLY A C 1
ATOM 660 O O . GLY A 1 87 ? -40.625 -37.344 -17.625 1 64.75 87 GLY A O 1
ATOM 661 N N . TYR A 1 88 ? -39.219 -36.281 -16.375 1 61.12 88 TYR A N 1
ATOM 662 C CA . TYR A 1 88 ? -40.25 -35.781 -15.461 1 61.12 88 TYR A CA 1
ATOM 663 C C . TYR A 1 88 ? -41.125 -34.75 -16.141 1 61.12 88 TYR A C 1
ATOM 665 O O . TYR A 1 88 ? -42.344 -34.719 -15.914 1 61.12 88 TYR A O 1
ATOM 673 N N . LYS A 1 89 ? -40.5 -33.969 -16.859 1 63.28 89 LYS A N 1
ATOM 674 C CA . LYS A 1 89 ? -41.312 -33 -17.594 1 63.28 89 LYS A CA 1
ATOM 675 C C . LYS A 1 89 ? -42.25 -33.719 -18.578 1 63.28 89 LYS A C 1
ATOM 677 O O . LYS A 1 89 ? -43.375 -33.281 -18.797 1 63.28 89 LYS A O 1
ATOM 682 N N . ASP A 1 90 ? -41.906 -34.781 -19.25 1 68.44 90 ASP A N 1
ATOM 683 C CA . ASP A 1 90 ? -42.719 -35.562 -20.156 1 68.44 90 ASP A CA 1
ATOM 684 C C . ASP A 1 90 ? -43.812 -36.312 -19.391 1 68.44 90 ASP A C 1
ATOM 686 O O . ASP A 1 90 ? -44.906 -36.562 -19.922 1 68.44 90 ASP A O 1
ATOM 690 N N . ALA A 1 91 ? -43.5 -36.5 -18.203 1 63.72 91 ALA A N 1
ATOM 691 C CA . ALA A 1 91 ? -44.469 -37.219 -17.406 1 63.72 91 ALA A CA 1
ATOM 692 C C . ALA A 1 91 ? -45.531 -36.312 -16.844 1 63.72 91 ALA A C 1
ATOM 694 O O . ALA A 1 91 ? -46.656 -36.719 -16.594 1 63.72 91 ALA A O 1
ATOM 695 N N . VAL A 1 92 ? -45.125 -35.094 -16.766 1 67.06 92 VAL A N 1
ATOM 696 C CA . VAL A 1 92 ? -46.062 -34.156 -16.172 1 67.06 92 VAL A CA 1
ATOM 697 C C . VAL A 1 92 ? -46.906 -33.5 -17.281 1 67.06 92 VAL A C 1
ATOM 699 O O . VAL A 1 92 ? -47.938 -32.906 -17.016 1 67.06 92 VAL A O 1
ATOM 702 N N . ASN A 1 93 ? -46.438 -33.344 -18.359 1 57.06 93 ASN A N 1
ATOM 703 C CA . ASN A 1 93 ? -47.312 -32.812 -19.406 1 57.06 93 ASN A CA 1
ATOM 704 C C . ASN A 1 93 ? -48.062 -33.906 -20.109 1 57.06 93 ASN A C 1
ATOM 706 O O . ASN A 1 93 ? -47.531 -34.969 -20.391 1 57.06 93 ASN A O 1
ATOM 710 N N . MET B 1 1 ? 21.562 30.219 -20.359 1 44.16 1 MET B N 1
ATOM 711 C CA . MET B 1 1 ? 21.953 28.891 -19.906 1 44.16 1 MET B CA 1
ATOM 712 C C . MET B 1 1 ? 20.812 28.219 -19.125 1 44.16 1 MET B C 1
ATOM 714 O O . MET B 1 1 ? 20.484 28.641 -18.016 1 44.16 1 MET B O 1
ATOM 718 N N . THR B 1 2 ? 19.766 27.891 -19.766 1 48.47 2 THR B N 1
ATOM 719 C CA . THR B 1 2 ? 18.609 27.25 -19.125 1 48.47 2 THR B CA 1
ATOM 720 C C . THR B 1 2 ? 19.062 26.203 -18.125 1 48.47 2 THR B C 1
ATOM 722 O O . THR B 1 2 ? 19.766 25.266 -18.469 1 48.47 2 THR B O 1
ATOM 725 N N . THR B 1 3 ? 19.547 26.609 -16.984 1 47.38 3 THR B N 1
ATOM 726 C CA . THR B 1 3 ? 19.875 25.672 -15.914 1 47.38 3 THR B CA 1
ATOM 727 C C . THR B 1 3 ? 18.828 24.562 -15.828 1 47.38 3 THR B C 1
ATOM 729 O O . THR B 1 3 ? 17.641 24.812 -15.578 1 47.38 3 THR B O 1
ATOM 732 N N . ASN B 1 4 ? 18.75 23.75 -16.734 1 50.88 4 ASN B N 1
ATOM 733 C CA . ASN B 1 4 ? 17.984 22.516 -16.578 1 50.88 4 ASN B CA 1
ATOM 734 C C . ASN B 1 4 ? 18.078 21.984 -15.141 1 50.88 4 ASN B C 1
ATOM 736 O O . ASN B 1 4 ? 19.156 21.594 -14.688 1 50.88 4 ASN B O 1
ATOM 740 N N . ALA B 1 5 ? 17.516 22.609 -14.172 1 52.5 5 ALA B N 1
ATOM 741 C CA . ALA B 1 5 ? 17.5 22.125 -12.797 1 52.5 5 ALA B CA 1
ATOM 742 C C . ALA B 1 5 ? 17.609 20.594 -12.75 1 52.5 5 ALA B C 1
ATOM 744 O O . ALA B 1 5 ? 16.672 19.891 -13.141 1 52.5 5 ALA B O 1
ATOM 745 N N . GLU B 1 6 ? 18.734 20.125 -13.188 1 58.31 6 GLU B N 1
ATOM 746 C CA . GLU B 1 6 ? 19.031 18.703 -13.18 1 58.31 6 GLU B CA 1
ATOM 747 C C . GLU B 1 6 ? 18.438 18.016 -11.945 1 58.31 6 GLU B C 1
ATOM 749 O O . GLU B 1 6 ? 18.688 18.438 -10.82 1 58.31 6 GLU B O 1
ATOM 754 N N . ARG B 1 7 ? 17.297 17.531 -12.094 1 64.88 7 ARG B N 1
ATOM 755 C CA . ARG B 1 7 ? 16.688 16.75 -11.023 1 64.88 7 ARG B CA 1
ATOM 756 C C . ARG B 1 7 ? 17.719 15.898 -10.297 1 64.88 7 ARG B C 1
ATOM 758 O O . ARG B 1 7 ? 18.453 15.133 -10.938 1 64.88 7 ARG B O 1
ATOM 765 N N . LYS B 1 8 ? 18.188 16.406 -9.125 1 80.25 8 LYS B N 1
ATOM 766 C CA . LYS B 1 8 ? 19.156 15.672 -8.328 1 80.25 8 LYS B CA 1
ATOM 767 C C . LYS B 1 8 ? 18.703 14.234 -8.102 1 80.25 8 LYS B C 1
ATOM 769 O O . LYS B 1 8 ? 17.578 13.992 -7.68 1 80.25 8 LYS B O 1
ATOM 774 N N . GLU B 1 9 ? 19.375 13.375 -8.836 1 86.31 9 GLU B N 1
ATOM 775 C CA . GLU B 1 9 ? 19.094 11.945 -8.68 1 86.31 9 GLU B CA 1
ATOM 776 C C . GLU B 1 9 ? 19.719 11.398 -7.402 1 86.31 9 GLU B C 1
ATOM 778 O O . GLU B 1 9 ? 20.828 11.797 -7.02 1 86.31 9 GLU B O 1
ATOM 783 N N . THR B 1 10 ? 18.922 10.711 -6.668 1 89.56 10 THR B N 1
ATOM 784 C CA . THR B 1 10 ? 19.391 10.039 -5.461 1 89.56 10 THR B CA 1
ATOM 785 C C . THR B 1 10 ? 19.062 8.547 -5.504 1 89.56 10 THR B C 1
ATOM 787 O O . THR B 1 10 ? 18.25 8.109 -6.332 1 89.56 10 THR B O 1
ATOM 790 N N . ARG B 1 11 ? 19.812 7.844 -4.617 1 91.44 11 ARG B N 1
ATOM 791 C CA . ARG B 1 11 ? 19.594 6.406 -4.539 1 91.44 11 ARG B CA 1
ATOM 792 C C . ARG B 1 11 ? 18.953 6.023 -3.207 1 91.44 11 ARG B C 1
ATOM 794 O O . ARG B 1 11 ? 19.406 6.469 -2.148 1 91.44 11 ARG B O 1
ATOM 801 N N . LEU B 1 12 ? 17.875 5.25 -3.311 1 93.56 12 LEU B N 1
ATOM 802 C CA . LEU B 1 12 ? 17.281 4.645 -2.127 1 93.56 12 LEU B CA 1
ATOM 803 C C . LEU B 1 12 ? 17.812 3.234 -1.904 1 93.56 12 LEU B C 1
ATOM 805 O O . LEU B 1 12 ? 17.719 2.385 -2.793 1 93.56 12 LEU B O 1
ATOM 809 N N . VAL B 1 13 ? 18.391 3.061 -0.705 1 91.88 13 VAL B N 1
ATOM 810 C CA . VAL B 1 13 ? 18.984 1.764 -0.396 1 91.88 13 VAL B CA 1
ATOM 811 C C . VAL B 1 13 ? 18.312 1.169 0.841 1 91.88 13 VAL B C 1
ATOM 813 O O . VAL B 1 13 ? 18.125 1.858 1.847 1 91.88 13 VAL B O 1
ATOM 816 N N . ALA B 1 14 ? 17.938 -0.069 0.69 1 94.5 14 ALA B N 1
ATOM 817 C CA . ALA B 1 14 ? 17.391 -0.795 1.831 1 94.5 14 ALA B CA 1
ATOM 818 C C . ALA B 1 14 ? 18.016 -2.184 1.95 1 94.5 14 ALA B C 1
ATOM 820 O O . ALA B 1 14 ? 18.141 -2.902 0.956 1 94.5 14 ALA B O 1
ATOM 821 N N . ARG B 1 15 ? 18.406 -2.498 3.166 1 91.56 15 ARG B N 1
ATOM 822 C CA . ARG B 1 15 ? 18.922 -3.834 3.441 1 91.56 15 ARG B CA 1
ATOM 823 C C . ARG B 1 15 ? 17.797 -4.793 3.807 1 91.56 15 ARG B C 1
ATOM 825 O O . ARG B 1 15 ? 16.906 -4.445 4.586 1 91.56 15 ARG B O 1
ATOM 832 N N . THR B 1 16 ? 17.891 -5.973 3.096 1 94.25 16 THR B N 1
ATOM 833 C CA . THR B 1 16 ? 16.844 -6.961 3.373 1 94.25 16 THR B CA 1
ATOM 834 C C . THR B 1 16 ? 17.375 -8.375 3.15 1 94.25 16 THR B C 1
ATOM 836 O O . THR B 1 16 ? 18.516 -8.555 2.713 1 94.25 16 THR B O 1
ATOM 839 N N . SER B 1 17 ? 16.609 -9.289 3.65 1 93.69 17 SER B N 1
ATOM 840 C CA . SER B 1 17 ? 16.969 -10.68 3.408 1 93.69 17 SER B CA 1
ATOM 841 C C . SER B 1 17 ? 16.734 -11.07 1.953 1 93.69 17 SER B C 1
ATOM 843 O O . SER B 1 17 ? 15.93 -10.438 1.259 1 93.69 17 SER B O 1
ATOM 845 N N . ALA B 1 18 ? 17.422 -12.102 1.524 1 93.75 18 ALA B N 1
ATOM 846 C CA . ALA B 1 18 ? 17.25 -12.633 0.171 1 93.75 18 ALA B CA 1
ATOM 847 C C . ALA B 1 18 ? 15.82 -13.109 -0.061 1 93.75 18 ALA B C 1
ATOM 849 O O . ALA B 1 18 ? 15.297 -12.992 -1.169 1 93.75 18 ALA B O 1
ATOM 850 N N . GLU B 1 19 ? 15.25 -13.617 0.976 1 94.62 19 GLU B N 1
ATOM 851 C CA . GLU B 1 19 ? 13.883 -14.117 0.891 1 94.62 19 GLU B CA 1
ATOM 852 C C . GLU B 1 19 ? 12.898 -12.984 0.6 1 94.62 19 GLU B C 1
ATOM 854 O O . GLU B 1 19 ? 12.055 -13.102 -0.293 1 94.62 19 GLU B O 1
ATOM 859 N N . ILE B 1 20 ? 13.039 -11.961 1.261 1 96 20 ILE B N 1
ATOM 860 C CA . ILE B 1 20 ? 12.164 -10.812 1.079 1 96 20 ILE B CA 1
ATOM 861 C C . ILE B 1 20 ? 12.391 -10.203 -0.305 1 96 20 ILE B C 1
ATOM 863 O O . ILE B 1 20 ? 11.43 -9.867 -1.004 1 96 20 ILE B O 1
ATOM 867 N N . GLN B 1 21 ? 13.594 -10.109 -0.687 1 96.19 21 GLN B N 1
ATOM 868 C CA . GLN B 1 21 ? 13.898 -9.602 -2.021 1 96.19 21 GLN B CA 1
ATOM 869 C C . GLN B 1 21 ? 13.211 -10.438 -3.096 1 96.19 21 GLN B C 1
ATOM 871 O O . GLN B 1 21 ? 12.695 -9.891 -4.074 1 96.19 21 GLN B O 1
ATOM 876 N N . GLU B 1 22 ? 13.242 -11.727 -2.928 1 96.38 22 GLU B N 1
ATOM 877 C CA . GLU B 1 22 ? 12.625 -12.633 -3.896 1 96.38 22 GLU B CA 1
ATOM 878 C C . GLU B 1 22 ? 11.117 -12.414 -3.979 1 96.38 22 GLU B C 1
ATOM 880 O O . GLU B 1 22 ? 10.547 -12.422 -5.07 1 96.38 22 GLU B O 1
ATOM 885 N N . ILE B 1 23 ? 10.539 -12.219 -2.877 1 97.5 23 ILE B N 1
ATOM 886 C CA . ILE B 1 23 ? 9.102 -11.977 -2.838 1 97.5 23 ILE B CA 1
ATOM 887 C C . ILE B 1 23 ? 8.781 -10.68 -3.58 1 97.5 23 ILE B C 1
ATOM 889 O O . ILE B 1 23 ? 7.875 -10.648 -4.422 1 97.5 23 ILE B O 1
ATOM 893 N N . ILE B 1 24 ? 9.492 -9.664 -3.314 1 98.06 24 ILE B N 1
ATOM 894 C CA . ILE B 1 24 ? 9.266 -8.367 -3.93 1 98.06 24 ILE B CA 1
ATOM 895 C C . ILE B 1 24 ? 9.555 -8.445 -5.43 1 98.06 24 ILE B C 1
ATOM 897 O O . ILE B 1 24 ? 8.828 -7.867 -6.238 1 98.06 24 ILE B O 1
ATOM 901 N N . GLN B 1 25 ? 10.594 -9.188 -5.824 1 97.81 25 GLN B N 1
ATOM 902 C CA . GLN B 1 25 ? 10.922 -9.375 -7.234 1 97.81 25 GLN B CA 1
ATOM 903 C C . GLN B 1 25 ? 9.797 -10.078 -7.977 1 97.81 25 GLN B C 1
ATOM 905 O O . GLN B 1 25 ? 9.438 -9.695 -9.094 1 97.81 25 GLN B O 1
ATOM 910 N N . ARG B 1 26 ? 9.297 -11.102 -7.344 1 97.44 26 ARG B N 1
ATOM 911 C CA . ARG B 1 26 ? 8.188 -11.836 -7.949 1 97.44 26 ARG B CA 1
AT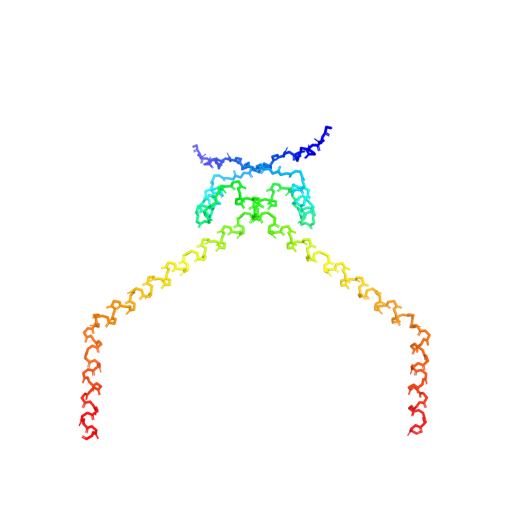OM 912 C C . ARG B 1 26 ? 6.984 -10.922 -8.172 1 97.44 26 ARG B C 1
ATOM 914 O O . ARG B 1 26 ? 6.363 -10.953 -9.234 1 97.44 26 ARG B O 1
ATOM 921 N N . ALA B 1 27 ? 6.652 -10.125 -7.203 1 98.62 27 ALA B N 1
ATOM 922 C CA . ALA B 1 27 ? 5.539 -9.188 -7.312 1 98.62 27 ALA B CA 1
ATOM 923 C C . ALA B 1 27 ? 5.812 -8.133 -8.383 1 98.62 27 ALA B C 1
ATOM 925 O O . ALA B 1 27 ? 4.91 -7.762 -9.141 1 98.62 27 ALA B O 1
ATOM 926 N N . ALA B 1 28 ? 7.062 -7.672 -8.469 1 98.25 28 ALA B N 1
ATOM 927 C CA . ALA B 1 28 ? 7.449 -6.742 -9.523 1 98.25 28 ALA B CA 1
ATOM 928 C C . ALA B 1 28 ? 7.223 -7.352 -10.906 1 98.25 28 ALA B C 1
ATOM 930 O O . ALA B 1 28 ? 6.637 -6.711 -11.781 1 98.25 28 ALA B O 1
ATOM 931 N N . ASP B 1 29 ? 7.621 -8.609 -11.055 1 97.69 29 ASP B N 1
ATOM 932 C CA . ASP B 1 29 ? 7.465 -9.336 -12.312 1 97.69 29 ASP B CA 1
ATOM 933 C C . ASP B 1 29 ? 5.988 -9.477 -12.688 1 97.69 29 ASP B C 1
ATOM 935 O O . ASP B 1 29 ? 5.609 -9.234 -13.836 1 97.69 29 ASP B O 1
ATOM 939 N N . TYR B 1 30 ? 5.195 -9.766 -11.68 1 96.44 30 TYR B N 1
ATOM 940 C CA . TYR B 1 30 ? 3.762 -9.891 -11.914 1 96.44 30 TYR B CA 1
ATOM 941 C C . TYR B 1 30 ? 3.16 -8.562 -12.367 1 96.44 30 TYR B C 1
ATOM 943 O O . TYR B 1 30 ? 2.193 -8.539 -13.133 1 96.44 30 TYR B O 1
ATOM 951 N N . SER B 1 31 ? 3.762 -7.484 -11.992 1 97 31 SER B N 1
ATOM 952 C CA . SER B 1 31 ? 3.242 -6.148 -12.281 1 97 31 SER B CA 1
ATOM 953 C C . SER B 1 31 ? 3.865 -5.57 -13.547 1 97 31 SER B C 1
ATOM 955 O O . SER B 1 31 ? 3.547 -4.449 -13.945 1 97 31 SER B O 1
ATOM 957 N N . GLY B 1 32 ? 4.84 -6.254 -14.07 1 97.19 32 GLY B N 1
ATOM 958 C CA . GLY B 1 32 ? 5.531 -5.766 -15.258 1 97.19 32 GLY B CA 1
ATOM 959 C C . GLY B 1 32 ? 6.48 -4.617 -14.953 1 97.19 32 GLY B C 1
ATOM 960 O O . GLY B 1 32 ? 6.676 -3.734 -15.789 1 97.19 32 GLY B O 1
ATOM 961 N N . ALA B 1 33 ? 7.012 -4.629 -13.898 1 97.5 33 ALA B N 1
ATOM 962 C CA . ALA B 1 33 ? 7.91 -3.555 -13.477 1 97.5 33 ALA B CA 1
ATOM 963 C C . ALA B 1 33 ? 9.273 -4.105 -13.07 1 97.5 33 ALA B C 1
ATOM 965 O O . ALA B 1 33 ? 9.398 -5.285 -12.734 1 97.5 33 ALA B O 1
ATOM 966 N N . THR B 1 34 ? 10.211 -3.252 -13.07 1 96.62 34 THR B N 1
ATOM 967 C CA . THR B 1 34 ? 11.5 -3.598 -12.469 1 96.62 34 THR B CA 1
ATOM 968 C C . THR B 1 34 ? 11.414 -3.535 -10.945 1 96.62 34 THR B C 1
ATOM 970 O O . THR B 1 34 ? 10.5 -2.922 -10.391 1 96.62 34 THR B O 1
ATOM 973 N N . LEU B 1 35 ? 12.289 -4.121 -10.367 1 95.69 35 LEU B N 1
ATOM 974 C CA . LEU B 1 35 ? 12.383 -4.074 -8.906 1 95.69 35 LEU B CA 1
ATOM 975 C C . LEU B 1 35 ? 12.445 -2.631 -8.414 1 95.69 35 LEU B C 1
ATOM 977 O O . LEU B 1 35 ? 11.734 -2.26 -7.477 1 95.69 35 LEU B O 1
ATOM 981 N N . SER B 1 36 ? 13.227 -1.825 -9 1 95.12 36 SER B N 1
ATOM 982 C CA . SER B 1 36 ? 13.398 -0.423 -8.633 1 95.12 36 SER B CA 1
ATOM 983 C C . SER B 1 36 ? 12.094 0.354 -8.781 1 95.12 36 SER B C 1
ATOM 985 O O . SER B 1 36 ? 11.711 1.11 -7.887 1 95.12 36 SER B O 1
ATOM 987 N N . GLN B 1 37 ? 11.461 0.175 -9.883 1 96.12 37 GLN B N 1
ATOM 988 C CA . GLN B 1 37 ? 10.188 0.84 -10.133 1 96.12 37 GLN B CA 1
ATOM 989 C C . GLN B 1 37 ? 9.133 0.41 -9.117 1 96.12 37 GLN B C 1
ATOM 991 O O . GLN B 1 37 ? 8.367 1.239 -8.617 1 96.12 37 GLN B O 1
ATOM 996 N N . PHE B 1 38 ? 9.086 -0.915 -8.797 1 98.06 38 PHE B N 1
ATOM 997 C CA . PHE B 1 38 ? 8.133 -1.471 -7.844 1 98.06 38 PHE B CA 1
ATOM 998 C C . PHE B 1 38 ? 8.352 -0.892 -6.449 1 98.06 38 PHE B C 1
ATOM 1000 O O . PHE B 1 38 ? 7.398 -0.526 -5.762 1 98.06 38 PHE B O 1
ATOM 1007 N N . LEU B 1 39 ? 9.562 -0.758 -6.062 1 97.62 39 LEU B N 1
ATOM 1008 C CA . LEU B 1 39 ? 9.914 -0.192 -4.766 1 97.62 39 LEU B CA 1
ATOM 1009 C C . LEU B 1 39 ? 9.453 1.258 -4.66 1 97.62 39 LEU B C 1
ATOM 1011 O O . LEU B 1 39 ? 8.812 1.638 -3.682 1 97.62 39 LEU B O 1
ATOM 1015 N N . ILE B 1 40 ? 9.758 2.008 -5.652 1 97.25 40 ILE B N 1
ATOM 1016 C CA . ILE B 1 40 ? 9.43 3.43 -5.645 1 97.25 40 ILE B CA 1
ATOM 1017 C C . ILE B 1 40 ? 7.914 3.613 -5.66 1 97.25 40 ILE B C 1
ATOM 1019 O O . ILE B 1 40 ? 7.367 4.398 -4.879 1 97.25 40 ILE B O 1
ATOM 1023 N N . GLU B 1 41 ? 7.305 2.885 -6.5 1 97.69 41 GLU B N 1
ATOM 1024 C CA . GLU B 1 41 ? 5.855 3 -6.621 1 97.69 41 GLU B CA 1
ATOM 1025 C C . GLU B 1 41 ? 5.16 2.576 -5.332 1 97.69 41 GLU B C 1
ATOM 1027 O O . GLU B 1 41 ? 4.215 3.232 -4.887 1 97.69 41 GLU B O 1
ATOM 1032 N N . SER B 1 42 ? 5.59 1.422 -4.758 1 98.5 42 SER B N 1
ATOM 1033 C CA . SER B 1 42 ? 5.023 0.953 -3.498 1 98.5 42 SER B CA 1
ATOM 1034 C C . SER B 1 42 ? 5.199 1.987 -2.391 1 98.5 42 SER B C 1
ATOM 1036 O O . SER B 1 42 ? 4.258 2.279 -1.651 1 98.5 42 SER B O 1
ATOM 1038 N N . ALA B 1 43 ? 6.375 2.531 -2.32 1 98.44 43 ALA B N 1
ATOM 1039 C CA . ALA B 1 43 ? 6.688 3.518 -1.29 1 98.44 43 ALA B CA 1
ATOM 1040 C C . ALA B 1 43 ? 5.871 4.793 -1.485 1 98.44 43 ALA B C 1
ATOM 1042 O O . ALA B 1 43 ? 5.355 5.363 -0.52 1 98.44 43 ALA B O 1
ATOM 1043 N N . MET B 1 44 ? 5.77 5.254 -2.727 1 98.38 44 MET B N 1
ATOM 1044 C CA . MET B 1 44 ? 5.012 6.465 -3.025 1 98.38 44 MET B CA 1
ATOM 1045 C C . MET B 1 44 ? 3.531 6.273 -2.713 1 98.38 44 MET B C 1
ATOM 1047 O O . MET B 1 44 ? 2.883 7.176 -2.18 1 98.38 44 MET B O 1
ATOM 1051 N N . ASP B 1 45 ? 3.01 5.098 -3.049 1 98.19 45 ASP B N 1
ATOM 1052 C CA . ASP B 1 45 ? 1.62 4.781 -2.727 1 98.19 45 ASP B CA 1
ATOM 1053 C C . ASP B 1 45 ? 1.377 4.848 -1.221 1 98.19 45 ASP B C 1
ATOM 1055 O O . ASP B 1 45 ? 0.421 5.48 -0.768 1 98.19 45 ASP B O 1
ATOM 1059 N N . LYS B 1 46 ? 2.193 4.215 -0.466 1 98.31 46 LYS B N 1
ATOM 1060 C CA . LYS B 1 46 ? 2.066 4.219 0.988 1 98.31 46 LYS B CA 1
ATOM 1061 C C . LYS B 1 46 ? 2.293 5.617 1.555 1 98.31 46 LYS B C 1
ATOM 1063 O O . LYS B 1 46 ? 1.602 6.035 2.484 1 98.31 46 LYS B O 1
ATOM 1068 N N . ALA B 1 47 ? 3.223 6.336 0.969 1 98.69 47 ALA B N 1
ATOM 1069 C CA . ALA B 1 47 ? 3.518 7.691 1.422 1 98.69 47 ALA B CA 1
ATOM 1070 C C . ALA B 1 47 ? 2.299 8.602 1.271 1 98.69 47 ALA B C 1
ATOM 1072 O O . ALA B 1 47 ? 1.96 9.352 2.186 1 98.69 47 ALA B O 1
ATOM 1073 N N . ARG B 1 48 ? 1.693 8.578 0.151 1 97.75 48 ARG B N 1
ATOM 1074 C CA . ARG B 1 48 ? 0.504 9.391 -0.096 1 97.75 48 ARG B CA 1
ATOM 1075 C C . ARG B 1 48 ? -0.591 9.078 0.919 1 97.75 48 ARG B C 1
ATOM 1077 O O . ARG B 1 48 ? -1.221 9.984 1.46 1 97.75 48 ARG B O 1
ATOM 1084 N N . ASN B 1 49 ? -0.77 7.836 1.182 1 97.56 49 ASN B N 1
ATOM 1085 C CA . ASN B 1 49 ? -1.772 7.418 2.156 1 97.56 49 ASN B CA 1
ATOM 1086 C C . ASN B 1 49 ? -1.438 7.926 3.557 1 97.56 49 ASN B C 1
ATOM 1088 O O . ASN B 1 49 ? -2.311 8.43 4.266 1 97.56 49 ASN B O 1
ATOM 1092 N N . VAL B 1 50 ? -0.231 7.805 3.955 1 97.81 50 VAL B N 1
ATOM 1093 C CA . VAL B 1 50 ? 0.225 8.219 5.277 1 97.81 50 VAL B CA 1
ATOM 1094 C C . VAL B 1 50 ? 0.073 9.734 5.422 1 97.81 50 VAL B C 1
ATOM 1096 O O . VAL B 1 50 ? -0.437 10.219 6.434 1 97.81 50 VAL B O 1
ATOM 1099 N N . ILE B 1 51 ? 0.451 10.469 4.457 1 96.94 51 ILE B N 1
ATOM 1100 C CA . ILE B 1 51 ? 0.414 11.922 4.5 1 96.94 51 ILE B CA 1
ATOM 1101 C C . ILE B 1 51 ? -1.036 12.406 4.52 1 96.94 51 ILE B C 1
ATOM 1103 O O . ILE B 1 51 ? -1.399 13.273 5.312 1 96.94 51 ILE B O 1
ATOM 1107 N N . GLU B 1 52 ? -1.822 11.805 3.676 1 95.56 52 GLU B N 1
ATOM 1108 C CA . GLU B 1 52 ? -3.236 12.164 3.619 1 95.56 52 GLU B CA 1
ATOM 1109 C C . GLU B 1 52 ? -3.93 11.883 4.949 1 95.56 52 GLU B C 1
ATOM 1111 O O . GLU B 1 52 ? -4.695 12.711 5.445 1 95.56 52 GLU B O 1
ATOM 1116 N N . ARG B 1 53 ? -3.662 10.773 5.539 1 96.06 53 ARG B N 1
ATOM 1117 C CA . ARG B 1 53 ? -4.27 10.391 6.812 1 96.06 53 ARG B CA 1
ATOM 1118 C C . ARG B 1 53 ? -3.807 11.312 7.938 1 96.06 53 ARG B C 1
ATOM 1120 O O . ARG B 1 53 ? -4.605 11.719 8.781 1 96.06 53 ARG B O 1
ATOM 1127 N N . THR B 1 54 ? -2.557 11.562 7.906 1 94.44 54 THR B N 1
ATOM 1128 C CA . THR B 1 54 ? -2.01 12.438 8.938 1 94.44 54 THR B CA 1
ATOM 1129 C C . THR B 1 54 ? -2.621 13.836 8.844 1 94.44 54 THR B C 1
ATOM 1131 O O . THR B 1 54 ? -2.965 14.438 9.859 1 94.44 54 THR B O 1
ATOM 1134 N N . GLU B 1 55 ? -2.754 14.336 7.625 1 91.75 55 GLU B N 1
ATOM 1135 C CA . GLU B 1 55 ? -3.369 15.641 7.422 1 91.75 55 GLU B CA 1
ATOM 1136 C C . GLU B 1 55 ? -4.836 15.633 7.836 1 91.75 55 GLU B C 1
ATOM 1138 O O . GLU B 1 55 ? -5.316 16.594 8.453 1 91.75 55 GLU B O 1
ATOM 1143 N N . THR B 1 56 ? -5.566 14.648 7.531 1 95.06 56 THR B N 1
ATOM 1144 C CA . THR B 1 56 ? -6.965 14.508 7.91 1 95.06 56 THR B CA 1
ATOM 1145 C C . THR B 1 56 ? -7.113 14.492 9.43 1 95.06 56 THR B C 1
ATOM 1147 O O . THR B 1 56 ? -7.996 15.156 9.977 1 95.06 56 THR B O 1
ATOM 1150 N N . LEU B 1 57 ? -6.211 13.781 10.023 1 95.75 57 LEU B N 1
ATOM 1151 C CA . LEU B 1 57 ? -6.234 13.711 11.484 1 95.75 57 LEU B CA 1
ATOM 1152 C C . LEU B 1 57 ? -5.973 15.078 12.102 1 95.75 57 LEU B C 1
ATOM 1154 O O . LEU B 1 57 ? -6.656 15.477 13.047 1 95.75 57 LEU B O 1
ATOM 1158 N N . HIS B 1 58 ? -4.977 15.734 11.578 1 93.69 58 HIS B N 1
ATOM 1159 C CA . HIS B 1 58 ? -4.664 17.062 12.078 1 93.69 58 HIS B CA 1
ATOM 1160 C C . HIS B 1 58 ? -5.848 18.016 11.898 1 93.69 58 HIS B C 1
ATOM 1162 O O . HIS B 1 58 ? -6.172 18.781 12.805 1 93.69 58 HIS B O 1
ATOM 1168 N N . LEU B 1 59 ? -6.504 17.922 10.75 1 93.38 59 LEU B N 1
ATOM 1169 C CA . LEU B 1 59 ? -7.652 18.766 10.469 1 93.38 59 LEU B CA 1
ATOM 1170 C C . LEU B 1 59 ? -8.82 18.422 11.383 1 93.38 59 LEU B C 1
ATOM 1172 O O . LEU B 1 59 ? -9.516 19.328 11.867 1 93.38 59 LEU B O 1
ATOM 1176 N N . SER B 1 60 ? -8.977 17.188 11.594 1 92.88 60 SER B N 1
ATOM 1177 C CA . SER B 1 60 ? -10.055 16.734 12.484 1 92.88 60 SER B CA 1
ATOM 1178 C C . SER B 1 60 ? -9.812 17.203 13.914 1 92.88 60 SER B C 1
ATOM 1180 O O . SER B 1 60 ? -10.727 17.672 14.586 1 92.88 60 SER B O 1
ATOM 1182 N N . MET B 1 61 ? -8.594 17.109 14.32 1 95.69 61 MET B N 1
ATOM 1183 C CA . MET B 1 61 ? -8.234 17.547 15.672 1 95.69 61 MET B CA 1
ATOM 1184 C C . MET B 1 61 ? -8.398 19.047 15.82 1 95.69 61 MET B C 1
ATOM 1186 O O . MET B 1 61 ? -8.875 19.531 16.844 1 95.69 61 MET B O 1
ATOM 1190 N N . ALA B 1 62 ? -8.016 19.719 14.781 1 92 62 ALA B N 1
ATOM 1191 C CA . ALA B 1 62 ? -8.203 21.156 14.781 1 92 62 ALA B CA 1
ATOM 1192 C C . ALA B 1 62 ? -9.68 21.531 14.852 1 92 62 ALA B C 1
ATOM 1194 O O . ALA B 1 62 ? -10.055 22.484 15.547 1 92 62 ALA B O 1
ATOM 1195 N N . GLY B 1 63 ? -10.461 20.781 14.102 1 90.94 63 GLY B N 1
ATOM 1196 C CA . GLY B 1 63 ? -11.898 20.984 14.172 1 90.94 63 GLY B CA 1
ATOM 1197 C C . GLY B 1 63 ? -12.469 20.703 15.547 1 90.94 63 GLY B C 1
ATOM 1198 O O . GLY B 1 63 ? -13.281 21.469 16.062 1 90.94 63 GLY B O 1
ATOM 1199 N N . ALA B 1 64 ? -12.055 19.641 16.156 1 92.06 64 ALA B N 1
ATOM 1200 C CA . ALA B 1 64 ? -12.492 19.281 17.5 1 92.06 64 ALA B CA 1
ATOM 1201 C C . ALA B 1 64 ? -12.094 20.359 18.516 1 92.06 64 ALA B C 1
ATOM 1203 O O . ALA B 1 64 ? -12.898 20.734 19.359 1 92.06 64 ALA B O 1
ATOM 1204 N N . ASP B 1 65 ? -10.914 20.781 18.344 1 93.69 65 ASP B N 1
ATOM 1205 C CA . ASP B 1 65 ? -10.422 21.844 19.219 1 93.69 65 ASP B CA 1
ATOM 1206 C C . ASP B 1 65 ? -11.258 23.109 19.078 1 93.69 65 ASP B C 1
ATOM 1208 O O . ASP B 1 65 ? -11.578 23.766 20.078 1 93.69 65 ASP B O 1
ATOM 1212 N N . ALA B 1 66 ? -11.586 23.406 17.859 1 90.94 66 ALA B N 1
ATOM 1213 C CA . ALA B 1 66 ? -12.406 24.578 17.594 1 90.94 66 ALA B CA 1
ATOM 1214 C C . ALA B 1 66 ? -13.797 24.438 18.188 1 90.94 66 ALA B C 1
ATOM 1216 O O . ALA B 1 66 ? -14.352 25.391 18.734 1 90.94 66 ALA B O 1
ATOM 1217 N N . LEU B 1 67 ? -14.367 23.266 18.031 1 90 67 LEU B N 1
ATOM 1218 C CA . LEU B 1 67 ? -15.672 22.984 18.625 1 90 67 LEU B CA 1
ATOM 1219 C C . LEU B 1 67 ? -15.633 23.109 20.141 1 90 67 LEU B C 1
ATOM 1221 O O . LEU B 1 67 ? -16.5 23.75 20.734 1 90 67 LEU B O 1
ATOM 1225 N N . PHE B 1 68 ? -14.648 22.609 20.734 1 92.75 68 PHE B N 1
ATOM 1226 C CA . PHE B 1 68 ? -14.492 22.672 22.188 1 92.75 68 PHE B CA 1
ATOM 1227 C C . PHE B 1 68 ? -14.312 24.109 22.656 1 92.75 68 PHE B C 1
ATOM 1229 O O . PHE B 1 68 ? -14.914 24.516 23.641 1 92.75 68 PHE B O 1
ATOM 1236 N N . ALA B 1 69 ? -13.539 24.844 21.906 1 89.88 69 ALA B N 1
ATOM 1237 C CA . ALA B 1 69 ? -13.336 26.266 22.234 1 89.88 69 ALA B CA 1
ATOM 1238 C C . ALA B 1 69 ? -14.641 27.047 22.109 1 89.88 69 ALA B C 1
ATOM 1240 O O . ALA B 1 69 ? -14.938 27.891 22.9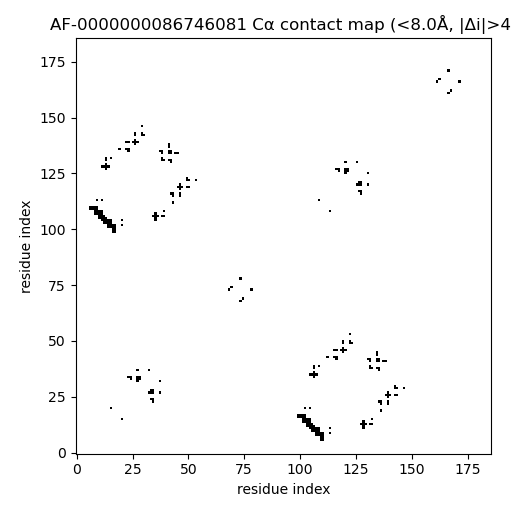69 1 89.88 69 ALA B O 1
ATOM 1241 N N . ALA B 1 70 ? -15.398 26.75 21.109 1 88.25 70 ALA B N 1
ATOM 1242 C CA . ALA B 1 70 ? -16.672 27.422 20.891 1 88.25 70 ALA B CA 1
ATOM 1243 C C . ALA B 1 70 ? -17.672 27.062 21.984 1 88.25 70 ALA B C 1
ATOM 1245 O O . ALA B 1 70 ? -18.484 27.891 22.406 1 88.25 70 ALA B O 1
ATOM 1246 N N . LEU B 1 71 ? -17.641 25.828 22.438 1 88.06 71 LEU B N 1
ATOM 1247 C CA . LEU B 1 71 ? -18.547 25.375 23.484 1 88.06 71 LEU B CA 1
ATOM 1248 C C . LEU B 1 71 ? -18.156 26 24.828 1 88.06 71 LEU B C 1
ATOM 1250 O O . LEU B 1 71 ? -19.031 26.297 25.656 1 88.06 71 LEU B O 1
ATOM 1254 N N . GLU B 1 72 ? -16.891 26.219 25.016 1 89.25 72 GLU B N 1
ATOM 1255 C CA . GLU B 1 72 ? -16.406 26.812 26.25 1 89.25 72 GLU B CA 1
ATOM 1256 C C . GLU B 1 72 ? -16.641 28.328 26.266 1 89.25 72 GLU B C 1
ATOM 1258 O O . GLU B 1 72 ? -16.875 28.906 27.312 1 89.25 72 GLU B O 1
ATOM 1263 N N . ASN B 1 73 ? -16.469 28.859 25.062 1 87.12 73 ASN B N 1
ATOM 1264 C CA . ASN B 1 73 ? -16.672 30.297 24.891 1 87.12 73 ASN B CA 1
ATOM 1265 C C . ASN B 1 73 ? -17.594 30.594 23.719 1 87.12 73 ASN B C 1
ATOM 1267 O O . ASN B 1 73 ? -17.125 31.031 22.656 1 87.12 73 ASN B O 1
ATOM 1271 N N . PRO B 1 74 ? -18.844 30.359 23.891 1 78.25 74 PRO B N 1
ATOM 1272 C CA . PRO B 1 74 ? -19.781 30.547 22.781 1 78.25 74 PRO B CA 1
ATOM 1273 C C . PRO B 1 74 ? -19.766 31.969 22.234 1 78.25 74 PRO B C 1
ATOM 1275 O O . PRO B 1 74 ? -19.641 32.938 23 1 78.25 74 PRO B O 1
ATOM 1278 N N . PRO B 1 75 ? -19.609 31.938 20.906 1 77.75 75 PRO B N 1
ATOM 1279 C CA . PRO B 1 75 ? -19.656 33.281 20.328 1 77.75 75 PRO B CA 1
ATOM 1280 C C . PRO B 1 75 ? -20.938 34.031 20.672 1 77.75 75 PRO B C 1
ATOM 1282 O O . PRO B 1 75 ? -21.953 33.406 21 1 77.75 75 PRO B O 1
ATOM 1285 N N . LYS B 1 76 ? -20.891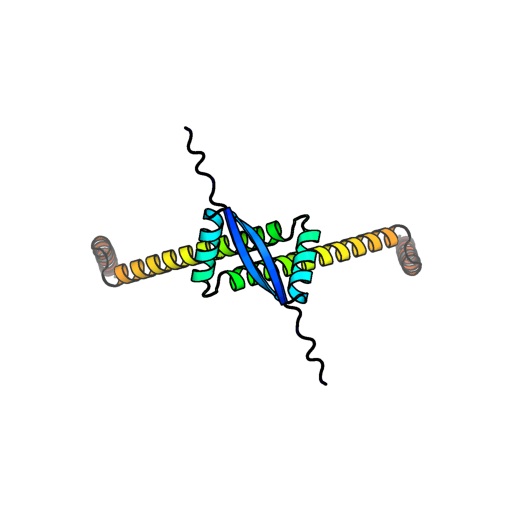 35.344 20.672 1 74.31 76 LYS B N 1
ATOM 1286 C CA . LYS B 1 76 ? -21.953 36.25 21.062 1 74.31 76 LYS B CA 1
ATOM 1287 C C . LYS B 1 76 ? -23.266 35.938 20.344 1 74.31 76 LYS B C 1
ATOM 1289 O O . LYS B 1 76 ? -24.344 36 20.938 1 74.31 76 LYS B O 1
ATOM 1294 N N . ALA B 1 77 ? -23.016 35.688 19.062 1 67.81 77 ALA B N 1
ATOM 1295 C CA . ALA B 1 77 ? -24.234 35.406 18.297 1 67.81 77 ALA B CA 1
ATOM 1296 C C . ALA B 1 77 ? -24.922 34.125 18.828 1 67.81 77 ALA B C 1
ATOM 1298 O O . ALA B 1 77 ? -26.156 34.062 18.875 1 67.81 77 ALA B O 1
ATOM 1299 N N . SER B 1 78 ? -24.109 33.25 19.266 1 66 78 SER B N 1
ATOM 1300 C CA . SER B 1 78 ? -24.672 32.031 19.844 1 66 78 SER B CA 1
ATOM 1301 C C . SER B 1 78 ? -25.344 32.312 21.188 1 66 78 SER B C 1
ATOM 1303 O O . SER B 1 78 ? -26.406 31.75 21.469 1 66 78 SER B O 1
ATOM 1305 N N . LYS B 1 79 ? -24.859 33.219 21.875 1 62.31 79 LYS B N 1
ATOM 1306 C CA . LYS B 1 79 ? -25.469 33.656 23.125 1 62.31 79 LYS B CA 1
ATOM 1307 C C . LYS B 1 79 ? -26.828 34.281 22.891 1 62.31 79 LYS B C 1
ATOM 1309 O O . LYS B 1 79 ? -27.766 34.062 23.656 1 62.31 79 LYS B O 1
ATOM 1314 N N . LYS B 1 80 ? -26.875 35.094 21.859 1 63.97 80 LYS B N 1
ATOM 1315 C CA . LYS B 1 80 ? -28.141 35.75 21.531 1 63.97 80 LYS B CA 1
ATOM 1316 C C . LYS B 1 80 ? -29.188 34.719 21.094 1 63.97 80 LYS B C 1
ATOM 1318 O O . LYS B 1 80 ? -30.359 34.844 21.484 1 63.97 80 LYS B O 1
ATOM 1323 N N . LEU B 1 81 ? -28.719 33.719 20.406 1 65.56 81 LEU B N 1
ATOM 1324 C CA . LEU B 1 81 ? -29.641 32.688 19.922 1 65.56 81 LEU B CA 1
ATOM 1325 C C . LEU B 1 81 ? -30.125 31.797 21.078 1 65.56 81 LEU B C 1
ATOM 1327 O O . LEU B 1 81 ? -31.312 31.438 21.141 1 65.56 81 LEU B O 1
ATOM 1331 N N . LEU B 1 82 ? -29.188 31.562 21.875 1 63.41 82 LEU B N 1
ATOM 1332 C CA . LEU B 1 82 ? -29.547 30.812 23.078 1 63.41 82 LEU B CA 1
ATOM 1333 C C . LEU B 1 82 ? -30.469 31.625 23.984 1 63.41 82 LEU B C 1
ATOM 1335 O O . LEU B 1 82 ? -31.438 31.094 24.531 1 63.41 82 LEU B O 1
ATOM 1339 N N . LYS B 1 83 ? -30.234 32.906 24.188 1 65.12 83 LYS B N 1
ATOM 1340 C CA . LYS B 1 83 ? -31.078 33.812 24.953 1 65.12 83 LYS B CA 1
ATOM 1341 C C . LYS B 1 83 ? -32.469 33.969 24.328 1 65.12 83 LYS B C 1
ATOM 1343 O O . LYS B 1 83 ? -33.469 34 25.031 1 65.12 83 LYS B O 1
ATOM 1348 N N . ALA B 1 84 ? -32.531 33.969 23.062 1 66.88 84 ALA B N 1
ATOM 1349 C CA . ALA B 1 84 ? -33.781 34.062 22.359 1 66.88 84 ALA B CA 1
ATOM 1350 C C . ALA B 1 84 ? -34.594 32.781 22.469 1 66.88 84 ALA B C 1
ATOM 1352 O O . ALA B 1 84 ? -35.812 32.812 22.656 1 66.88 84 ALA B O 1
ATOM 1353 N N . ALA B 1 85 ? -33.875 31.75 22.453 1 68.56 85 ALA B N 1
ATOM 1354 C CA . ALA B 1 85 ? -34.5 30.438 22.562 1 68.56 85 ALA B CA 1
ATOM 1355 C C . ALA B 1 85 ? -35.031 30.219 23.984 1 68.56 85 ALA B C 1
ATOM 1357 O O . ALA B 1 85 ? -36.125 29.703 24.172 1 68.56 85 ALA B O 1
ATOM 1358 N N . LEU B 1 86 ? -34.344 30.688 24.938 1 66 86 LEU B N 1
ATOM 1359 C CA . LEU B 1 86 ? -34.781 30.609 26.328 1 66 86 LEU B CA 1
ATOM 1360 C C . LEU B 1 86 ? -35.906 31.594 26.609 1 66 86 LEU B C 1
ATOM 1362 O O . LEU B 1 86 ? -36.812 31.297 27.359 1 66 86 LEU B O 1
ATOM 1366 N N . GLY B 1 87 ? -35.875 32.719 25.906 1 63.75 87 GLY B N 1
ATOM 1367 C CA . GLY B 1 87 ? -36.969 33.688 26 1 63.75 87 GLY B CA 1
ATOM 1368 C C . GLY B 1 87 ? -38.25 33.188 25.359 1 63.75 87 GLY B C 1
ATOM 1369 O O . GLY B 1 87 ? -39.344 33.5 25.828 1 63.75 87 GLY B O 1
ATOM 1370 N N . TYR B 1 88 ? -38.125 32.5 24.297 1 62.25 88 TYR B N 1
ATOM 1371 C CA . TYR B 1 88 ? -39.281 31.953 23.609 1 62.25 88 TYR B CA 1
ATOM 1372 C C . TYR B 1 88 ? -39.906 30.844 24.438 1 62.25 88 TYR B C 1
ATOM 1374 O O . TYR B 1 88 ? -41.156 30.75 24.5 1 62.25 88 TYR B O 1
ATOM 1382 N N . LYS B 1 89 ? -39.188 30.141 25.078 1 65.38 89 LYS B N 1
ATOM 1383 C CA . LYS B 1 89 ? -39.75 29.141 25.969 1 65.38 89 LYS B CA 1
ATOM 1384 C C . LYS B 1 89 ? -40.5 29.797 27.141 1 65.38 89 LYS B C 1
ATOM 1386 O O . LYS B 1 89 ? -41.531 29.297 27.562 1 65.38 89 LYS B O 1
ATOM 1391 N N . ASP B 1 90 ? -40.031 30.875 27.656 1 69.44 90 ASP B N 1
ATOM 1392 C CA . ASP B 1 90 ? -40.688 31.594 28.734 1 69.44 90 ASP B CA 1
ATOM 1393 C C . ASP B 1 90 ? -42 32.25 28.25 1 69.44 90 ASP B C 1
ATOM 1395 O O . ASP B 1 90 ? -42.969 32.344 29 1 69.44 90 ASP B O 1
ATOM 1399 N N . ALA B 1 91 ? -41.969 32.531 26.906 1 64.38 91 ALA B N 1
ATOM 1400 C CA . ALA B 1 91 ? -43.156 33.156 26.359 1 64.38 91 ALA B CA 1
ATOM 1401 C C . ALA B 1 91 ? -44.219 32.156 26.031 1 64.38 91 ALA B C 1
ATOM 1403 O O . ALA B 1 91 ? -45.406 32.469 26.062 1 64.38 91 ALA B O 1
ATOM 1404 N N . VAL B 1 92 ? -43.719 31 25.844 1 66.81 92 VAL B N 1
ATOM 1405 C CA . VAL B 1 92 ? -44.688 29.984 25.453 1 66.81 92 VAL B CA 1
ATOM 1406 C C . VAL B 1 92 ? -45.219 29.266 26.703 1 66.81 92 VAL B C 1
ATOM 1408 O O . VAL B 1 92 ? -46.25 28.609 26.656 1 66.81 92 VAL B O 1
ATOM 1411 N N . ASN B 1 93 ? -44.562 29.203 27.734 1 58.38 93 ASN B N 1
ATOM 1412 C CA . ASN B 1 93 ? -45.094 28.641 28.969 1 58.38 93 ASN B CA 1
ATOM 1413 C C . ASN B 1 93 ? -45.812 29.719 29.781 1 58.38 93 ASN B C 1
ATOM 1415 O O . ASN B 1 93 ? -45.344 30.844 29.906 1 58.38 93 ASN B O 1
#